Protein AF-A0A3A4R631-F1 (afdb_monomer_lite)

Foldseek 3Di:
DAQDPNFDFDDDDDPDDAAQDWDWDFGQDPVGDTWTWTFHWDDPDDDHDDDDQPDWTWGFTFTDPFNWGWGWTWTAHPVPRDTPDTDGTDTPWPWDWDWFQFPVRWTKIKTKGDGPALAEEEEAEAPQEALCGPPSLNVVLQVLCVVLPHIYIRIGQAQYDPIHHDADALVSLLRRVLRVVVVSVVVPRQAYEYEYAASRLLSCLSNDDPSHAEYEYQLYQLAAFDPCVCVVQDPPVQVVCCVVPQWDWAQGPYPDRTGIHGVNRNVCRRPGDSLVSQQPDDHAYEYEDECQAPGRHPVSLVVSCVSNDPRYDYDYDYPCYRVSPVCSVVSSVVVSVVVVVRD

Secondary structure (DSSP, 8-state):
-EEETTEEE-----TTPPTT--EEEEEE-TT--EEEEEE------S-SS---TTPPEEEEE---SSS-EEEEEEEE-TTT--EEEEEEEEEE-EEEEEEEE-TTS-EEEEEEEE-SSSEEEEEE--TT--TT-GGGHHHHHHHHHHHTT-EEEEEPPTTSTTSPP--B-HHHHHHHHHHHHHHHHHTT-SEEEEEEETHHHHHHHHT--TTEEEEEEES---SPPPTTHHHHHS-HHHHHHHHHHSEEEEE-SSSSSEEEEEHHHHHHHHS--HHHHHTT--S-EEEEEETT-SSS-HHHHHHHHHHHGGGEEEEEESS-TTT-TT-HHHHHHHHHHHHHHH-

Structure (mmCIF, N/CA/C/O backbone):
data_AF-A0A3A4R631-F1
#
_entry.id   AF-A0A3A4R631-F1
#
loop_
_atom_site.group_PDB
_atom_site.id
_atom_site.type_symbol
_atom_site.label_atom_id
_atom_site.label_alt_id
_atom_site.label_comp_id
_atom_site.label_asym_id
_atom_site.label_entity_id
_atom_site.label_seq_id
_atom_site.pdbx_PDB_ins_code
_atom_site.Cartn_x
_atom_site.Cartn_y
_atom_site.Cartn_z
_atom_site.occupancy
_atom_site.B_iso_or_equiv
_atom_site.auth_seq_id
_atom_site.auth_comp_id
_atom_site.auth_asym_id
_atom_site.auth_atom_id
_atom_site.pdbx_PDB_model_num
ATOM 1 N N . MET A 1 1 ? 25.016 12.689 -41.569 1.00 40.16 1 MET A N 1
ATOM 2 C CA . MET A 1 1 ? 25.286 11.476 -40.765 1.00 40.16 1 MET A CA 1
ATOM 3 C C . MET A 1 1 ? 25.486 11.882 -39.313 1.00 40.16 1 MET A C 1
ATOM 5 O O . MET A 1 1 ? 26.423 12.615 -39.038 1.00 40.16 1 MET A O 1
ATOM 9 N N . ILE A 1 2 ? 24.602 11.471 -38.403 1.00 40.53 2 ILE A N 1
ATOM 10 C CA . ILE A 1 2 ? 24.670 11.786 -36.967 1.00 40.53 2 ILE A CA 1
ATOM 11 C C . ILE A 1 2 ? 24.989 10.500 -36.204 1.00 40.53 2 ILE A C 1
ATOM 13 O O . ILE A 1 2 ? 24.411 9.454 -36.492 1.00 40.53 2 ILE A O 1
ATOM 17 N N . LYS A 1 3 ? 25.912 10.552 -35.239 1.00 34.00 3 LYS A N 1
ATOM 18 C CA . LYS A 1 3 ? 26.211 9.412 -34.360 1.00 34.00 3 LYS A CA 1
ATOM 19 C C . LYS A 1 3 ? 25.228 9.431 -33.185 1.00 34.00 3 LYS A C 1
ATOM 21 O O . LYS A 1 3 ? 25.206 10.397 -32.432 1.00 34.00 3 LYS A O 1
ATOM 26 N N . CYS A 1 4 ? 24.409 8.396 -33.028 1.00 36.34 4 CYS A N 1
ATOM 27 C CA . CYS A 1 4 ? 23.447 8.277 -31.929 1.00 36.34 4 CYS A CA 1
ATOM 28 C C . CYS A 1 4 ? 23.682 6.951 -31.201 1.00 36.34 4 CYS A C 1
ATOM 30 O O . CYS A 1 4 ? 23.584 5.897 -31.824 1.00 36.34 4 CYS A O 1
ATOM 32 N N . MET A 1 5 ? 24.029 7.008 -29.906 1.00 33.75 5 MET A N 1
ATOM 33 C CA . MET A 1 5 ? 24.334 5.830 -29.071 1.00 33.75 5 MET A CA 1
ATOM 34 C C . MET A 1 5 ? 25.266 4.815 -29.769 1.00 33.75 5 MET A C 1
ATOM 36 O O . MET A 1 5 ? 24.942 3.642 -29.917 1.00 33.75 5 MET A O 1
ATOM 40 N N . GLY A 1 6 ? 26.407 5.287 -30.281 1.00 34.31 6 GLY A N 1
ATOM 41 C CA . GLY A 1 6 ? 27.410 4.442 -30.944 1.00 34.31 6 GLY A CA 1
ATOM 42 C C . GLY A 1 6 ? 27.118 4.070 -32.405 1.00 34.31 6 GLY A C 1
ATOM 43 O O . GLY A 1 6 ? 28.038 3.647 -33.099 1.00 34.31 6 GLY A O 1
ATOM 44 N N . LYS A 1 7 ? 25.902 4.304 -32.918 1.00 36.03 7 LYS A N 1
ATOM 45 C CA . LYS A 1 7 ? 25.494 3.936 -34.287 1.00 36.03 7 LYS A CA 1
ATOM 46 C C . LYS A 1 7 ? 25.489 5.140 -35.238 1.00 36.03 7 LYS A C 1
ATOM 48 O O . LYS A 1 7 ? 25.182 6.261 -34.827 1.00 36.03 7 LYS A O 1
ATOM 53 N N . LYS A 1 8 ? 25.843 4.927 -36.513 1.00 37.12 8 LYS A N 1
ATOM 54 C CA . LYS A 1 8 ? 25.780 5.952 -37.575 1.00 37.12 8 LYS A CA 1
ATOM 55 C C . LYS A 1 8 ? 24.351 6.034 -38.123 1.00 37.12 8 LYS A C 1
ATOM 57 O O . LYS A 1 8 ? 23.832 5.043 -38.614 1.00 37.12 8 LYS A O 1
ATOM 62 N N . VAL A 1 9 ? 23.735 7.213 -38.057 1.00 39.12 9 VAL A N 1
ATOM 63 C CA . VAL A 1 9 ? 22.394 7.477 -38.594 1.00 39.12 9 VAL A CA 1
ATOM 64 C C . VAL A 1 9 ? 22.500 8.439 -39.771 1.00 39.12 9 VAL A C 1
ATOM 66 O O . VAL A 1 9 ? 23.002 9.559 -39.641 1.00 39.12 9 VAL A O 1
ATOM 69 N N . GLU A 1 10 ? 22.011 8.016 -40.930 1.00 37.28 10 GLU A N 1
ATOM 70 C CA . GLU A 1 10 ? 21.873 8.873 -42.102 1.00 37.28 10 GLU A CA 1
ATOM 71 C C . GLU A 1 10 ? 20.513 9.577 -42.061 1.00 37.28 10 GLU A C 1
ATOM 73 O O . GLU A 1 10 ? 19.471 8.937 -41.931 1.00 37.28 10 GLU A O 1
ATOM 78 N N . ILE A 1 11 ? 20.520 10.909 -42.125 1.00 42.34 11 ILE A N 1
ATOM 79 C CA . ILE A 1 11 ? 19.302 11.718 -42.194 1.00 42.34 11 ILE A CA 1
ATOM 80 C C . ILE A 1 11 ? 19.353 12.448 -43.528 1.00 42.34 11 ILE A C 1
ATOM 82 O O . ILE A 1 11 ? 20.152 13.369 -43.690 1.00 42.34 11 ILE A O 1
ATOM 86 N N . ASN A 1 12 ? 18.508 12.022 -44.463 1.00 36.78 12 ASN A N 1
ATOM 87 C CA . ASN A 1 12 ? 18.311 12.709 -45.733 1.00 36.78 12 ASN A CA 1
ATOM 88 C C . ASN A 1 12 ? 17.238 13.777 -45.534 1.00 36.78 12 ASN A C 1
ATOM 90 O O . ASN A 1 12 ? 16.053 13.466 -45.403 1.00 36.78 12 ASN A O 1
ATOM 94 N N . ILE A 1 13 ? 17.672 15.032 -45.448 1.00 40.38 13 ILE A N 1
ATOM 95 C CA . ILE A 1 13 ? 16.778 16.186 -45.454 1.00 40.38 13 ILE A CA 1
ATOM 96 C C . ILE A 1 13 ? 16.522 16.500 -46.925 1.00 40.38 13 ILE A C 1
ATOM 98 O O . ILE A 1 13 ? 17.438 16.898 -47.636 1.00 40.38 13 ILE A O 1
ATOM 102 N N . VAL A 1 14 ? 15.303 16.239 -47.390 1.00 34.41 14 VAL A N 1
ATOM 103 C CA . VAL A 1 14 ? 14.881 16.597 -48.748 1.00 34.41 14 VAL A CA 1
ATOM 104 C C . VAL A 1 14 ? 14.569 18.093 -48.748 1.00 34.41 14 VAL A C 1
ATOM 106 O O . VAL A 1 14 ? 13.861 18.563 -47.852 1.00 34.41 14 VAL A O 1
ATOM 109 N N . ASP A 1 15 ? 15.100 18.842 -49.712 1.00 32.53 15 ASP A N 1
ATOM 110 C CA . ASP A 1 15 ? 14.774 20.260 -49.867 1.00 32.53 15 ASP A CA 1
ATOM 111 C C . ASP A 1 15 ? 13.256 20.436 -50.055 1.00 32.53 15 ASP A C 1
ATOM 113 O O . ASP A 1 15 ? 12.633 19.733 -50.851 1.00 32.53 15 ASP A O 1
ATOM 117 N N . GLY A 1 16 ? 12.649 21.357 -49.293 1.00 37.03 16 GLY A N 1
ATOM 118 C CA . GLY A 1 16 ? 11.224 21.706 -49.414 1.00 37.03 16 GLY A CA 1
ATOM 119 C C . GLY A 1 16 ? 10.316 21.402 -48.213 1.00 37.03 16 GLY A C 1
ATOM 120 O O . GLY A 1 16 ? 9.106 21.587 -48.325 1.00 37.03 16 GLY A O 1
ATOM 121 N N . VAL A 1 17 ? 10.843 20.976 -47.060 1.00 37.69 17 VAL A N 1
ATOM 122 C CA . VAL A 1 17 ? 10.018 20.769 -45.849 1.00 37.69 17 VAL A CA 1
ATOM 123 C C . VAL A 1 17 ? 9.611 22.111 -45.224 1.00 37.69 17 VAL A C 1
ATOM 125 O O . VAL A 1 17 ? 10.469 22.949 -44.935 1.00 37.69 17 VAL A O 1
ATOM 128 N N . LYS A 1 18 ? 8.308 22.318 -44.980 1.00 35.69 18 LYS A N 1
ATOM 129 C CA . LYS A 1 18 ? 7.788 23.544 -44.352 1.00 35.69 18 LYS A CA 1
ATOM 130 C C . LYS A 1 18 ? 7.952 23.513 -42.827 1.00 35.69 18 LYS A C 1
ATOM 132 O O . LYS A 1 18 ? 7.895 22.466 -42.185 1.00 35.69 18 LYS A O 1
ATOM 137 N N . LEU A 1 19 ? 8.147 24.692 -42.231 1.00 37.28 19 LEU A N 1
ATOM 138 C CA . LEU A 1 19 ? 8.267 24.867 -40.779 1.00 37.28 19 LEU A CA 1
ATOM 139 C C . LEU A 1 19 ? 7.042 24.287 -40.042 1.00 37.28 19 LEU A C 1
ATOM 141 O O . LEU A 1 19 ? 5.908 24.554 -40.429 1.00 37.28 19 LEU A O 1
ATOM 145 N N . GLY A 1 20 ? 7.273 23.543 -38.955 1.00 34.81 20 GLY A N 1
ATOM 146 C CA . GLY A 1 20 ? 6.212 22.921 -38.148 1.00 34.81 20 GLY A CA 1
ATOM 147 C C . GLY A 1 20 ? 5.753 21.540 -38.632 1.00 34.81 20 GLY A C 1
ATOM 148 O O . GLY A 1 20 ? 5.000 20.868 -37.927 1.00 34.81 20 GLY A O 1
ATOM 149 N N . GLU A 1 21 ? 6.237 21.070 -39.783 1.00 37.12 21 GLU A N 1
ATOM 150 C CA . GLU A 1 21 ? 5.955 19.719 -40.261 1.00 37.12 21 GLU A CA 1
ATOM 151 C C . GLU A 1 21 ? 6.901 18.695 -39.622 1.00 37.12 21 GLU A C 1
ATOM 153 O O . GLU A 1 21 ? 8.117 18.880 -39.543 1.00 37.12 21 GLU A O 1
ATOM 158 N N . ALA A 1 22 ? 6.336 17.580 -39.156 1.00 39.31 22 ALA A N 1
ATOM 159 C CA . ALA A 1 22 ? 7.125 16.465 -38.658 1.00 39.31 22 ALA A CA 1
ATOM 160 C C . ALA A 1 22 ? 7.757 15.712 -39.836 1.00 39.31 22 ALA A C 1
ATOM 162 O O . ALA A 1 22 ? 7.041 15.052 -40.595 1.00 39.31 22 ALA A O 1
ATOM 163 N N . ILE A 1 23 ? 9.088 15.725 -39.955 1.00 43.97 23 ILE A N 1
ATOM 164 C CA . ILE A 1 23 ? 9.765 14.858 -40.928 1.00 43.97 23 ILE A CA 1
ATOM 165 C C . ILE A 1 23 ? 9.678 13.423 -40.414 1.00 43.97 23 ILE A C 1
ATOM 167 O O . ILE A 1 23 ? 10.212 13.095 -39.349 1.00 43.97 23 ILE A O 1
ATOM 171 N N . LYS A 1 24 ? 8.994 12.564 -41.174 1.00 40.84 24 LYS A N 1
ATOM 172 C CA . LYS A 1 24 ? 9.002 11.115 -40.964 1.00 40.84 24 LYS A CA 1
ATOM 173 C C . LYS A 1 24 ? 10.231 10.539 -41.656 1.00 40.84 24 LYS A C 1
ATOM 175 O O . LYS A 1 24 ? 10.318 10.589 -42.879 1.00 40.84 24 LYS A O 1
ATOM 180 N N . GLY A 1 25 ? 11.152 9.965 -40.893 1.00 43.25 25 GLY A N 1
ATOM 181 C CA . GLY A 1 25 ? 12.297 9.241 -41.443 1.00 43.25 25 GLY A CA 1
ATOM 182 C C . GLY A 1 25 ? 12.321 7.777 -41.013 1.00 43.25 25 GLY A C 1
ATOM 183 O O . GLY A 1 25 ? 11.548 7.350 -40.151 1.00 43.25 25 GLY A O 1
ATOM 184 N N . LYS A 1 26 ? 13.200 7.000 -41.653 1.00 38.56 26 LYS A N 1
ATOM 185 C CA . LYS A 1 26 ? 13.496 5.602 -41.312 1.00 38.56 26 LYS A CA 1
ATOM 186 C C . LYS A 1 26 ? 14.950 5.521 -40.861 1.00 38.56 26 LYS A C 1
ATOM 188 O O . LYS A 1 26 ? 15.822 5.941 -41.615 1.00 38.56 26 LYS A O 1
ATOM 193 N N . ILE A 1 27 ? 15.212 4.999 -39.666 1.00 40.31 27 ILE A N 1
ATOM 194 C CA . ILE A 1 27 ? 16.574 4.601 -39.275 1.00 40.31 27 ILE A CA 1
ATOM 195 C C . ILE A 1 27 ? 16.798 3.221 -39.884 1.00 40.31 27 ILE A C 1
ATOM 197 O O . ILE A 1 27 ? 15.904 2.385 -39.801 1.00 40.31 27 ILE A O 1
ATOM 201 N N . LYS A 1 28 ? 17.946 2.995 -40.522 1.00 36.28 28 LYS A N 1
ATOM 202 C CA . LYS A 1 28 ? 18.435 1.646 -40.818 1.00 36.28 28 LYS A CA 1
ATOM 203 C C . LYS A 1 28 ? 19.527 1.336 -39.806 1.00 36.28 28 LYS A C 1
ATOM 205 O O . LYS A 1 28 ? 20.453 2.132 -39.663 1.00 36.28 28 LYS A O 1
ATOM 210 N N . ASP A 1 29 ? 19.415 0.221 -39.101 1.00 37.88 29 ASP A N 1
ATOM 211 C CA . ASP A 1 29 ? 20.585 -0.391 -38.477 1.00 37.88 29 ASP A CA 1
ATOM 212 C C . ASP A 1 29 ? 21.335 -1.264 -39.504 1.00 37.88 29 ASP A C 1
ATOM 214 O O . ASP A 1 29 ? 20.878 -1.451 -40.635 1.00 37.88 29 ASP A O 1
ATOM 218 N N . GLU A 1 30 ? 22.498 -1.795 -39.116 1.00 32.97 30 GLU A N 1
ATOM 219 C CA . GLU A 1 30 ? 23.311 -2.713 -39.936 1.00 32.97 30 GLU A CA 1
ATOM 220 C C . GLU A 1 30 ? 22.582 -4.035 -40.268 1.00 32.97 30 GLU A C 1
ATOM 222 O O . GLU A 1 30 ? 23.064 -4.811 -41.087 1.00 32.97 30 GLU A O 1
ATOM 227 N N . GLN A 1 31 ? 21.404 -4.274 -39.677 1.00 35.91 31 GLN A N 1
ATOM 228 C CA . GLN A 1 31 ? 20.581 -5.480 -39.822 1.00 35.91 31 GLN A CA 1
ATOM 229 C C . GLN A 1 31 ? 19.271 -5.224 -40.605 1.00 35.91 31 GLN A C 1
ATOM 231 O O . GLN A 1 31 ? 18.519 -6.156 -40.875 1.00 35.91 31 GLN A O 1
ATOM 236 N N . GLY A 1 32 ? 19.003 -3.982 -41.036 1.00 36.66 32 GLY A N 1
ATOM 237 C CA . GLY A 1 32 ? 17.857 -3.614 -41.877 1.00 36.66 32 GLY A CA 1
ATOM 238 C C . GLY A 1 32 ? 16.555 -3.255 -41.142 1.00 36.66 32 GLY A C 1
ATOM 239 O O . GLY A 1 32 ? 15.540 -3.017 -41.810 1.00 36.66 32 GLY A O 1
ATOM 240 N N . THR A 1 33 ? 16.557 -3.155 -39.811 1.00 38.22 33 THR A N 1
ATOM 241 C CA . THR A 1 33 ? 15.374 -2.802 -39.005 1.00 38.22 33 THR A CA 1
ATOM 242 C C . THR A 1 33 ? 14.987 -1.335 -39.223 1.00 38.22 33 THR A C 1
ATOM 244 O O . THR A 1 33 ? 15.843 -0.452 -39.189 1.00 38.22 33 THR A O 1
ATOM 247 N N . LYS A 1 34 ? 13.696 -1.057 -39.472 1.00 38.97 34 LYS A N 1
ATOM 248 C CA . LYS A 1 34 ? 13.168 0.281 -39.813 1.00 38.97 34 LYS A CA 1
ATOM 249 C C . LYS A 1 34 ? 12.421 0.916 -38.633 1.00 38.97 34 LYS A C 1
ATOM 251 O O . LYS A 1 34 ? 11.202 0.780 -38.550 1.00 38.97 34 LYS A O 1
ATOM 256 N N . ASP A 1 35 ? 13.109 1.687 -37.794 1.00 40.91 35 ASP A N 1
ATOM 257 C CA . ASP A 1 35 ? 12.442 2.504 -36.763 1.00 40.91 35 ASP A CA 1
ATOM 258 C C . ASP A 1 35 ? 11.777 3.737 -37.407 1.00 40.91 35 ASP A C 1
ATOM 260 O O . ASP A 1 35 ? 12.400 4.448 -38.206 1.00 40.91 35 ASP A O 1
ATOM 264 N N . LYS A 1 36 ? 10.509 4.009 -37.056 1.00 39.19 36 LYS A N 1
ATOM 265 C CA . LYS A 1 36 ? 9.799 5.245 -37.436 1.00 39.19 36 LYS A CA 1
ATOM 266 C C . LYS A 1 36 ? 10.097 6.332 -36.406 1.00 39.19 36 LYS A C 1
ATOM 268 O O . LYS A 1 36 ? 9.783 6.158 -35.234 1.00 39.19 36 LYS A O 1
ATOM 273 N N . PHE A 1 37 ? 10.606 7.478 -36.848 1.00 42.25 37 PHE A N 1
ATOM 274 C CA . PHE A 1 37 ? 10.789 8.656 -35.994 1.00 42.25 37 PHE A CA 1
ATOM 275 C C . PHE A 1 37 ? 10.100 9.892 -36.585 1.00 42.25 37 PHE A C 1
ATOM 277 O O . PHE A 1 37 ? 9.839 9.956 -37.790 1.00 42.25 37 PHE A O 1
ATOM 284 N N . LYS A 1 38 ? 9.802 10.879 -35.730 1.00 39.66 38 LYS A N 1
ATOM 285 C CA . LYS A 1 38 ? 9.342 12.222 -36.118 1.00 39.66 38 LYS A CA 1
ATOM 286 C C . LYS A 1 38 ? 10.350 13.251 -35.627 1.00 39.66 38 LYS A C 1
ATOM 288 O O . LYS A 1 38 ? 10.571 13.303 -34.426 1.00 39.66 38 LYS A O 1
ATOM 293 N N . ILE A 1 39 ? 10.906 14.059 -36.528 1.00 44.19 39 ILE A N 1
ATOM 294 C CA . ILE A 1 39 ? 11.746 15.218 -36.185 1.00 44.19 39 ILE A CA 1
ATOM 295 C C . ILE A 1 39 ? 10.880 16.475 -36.192 1.00 44.19 39 ILE A C 1
ATOM 297 O O . ILE A 1 39 ? 10.162 16.707 -37.161 1.00 44.19 39 ILE A O 1
ATOM 301 N N . PHE A 1 40 ? 10.980 17.288 -35.141 1.00 38.75 40 PHE A N 1
ATOM 302 C CA . PHE A 1 40 ? 10.380 18.620 -35.072 1.00 38.75 40 PHE A CA 1
ATOM 303 C C . PHE A 1 40 ? 11.487 19.668 -35.049 1.00 38.75 40 PHE A C 1
ATOM 305 O O . PHE A 1 40 ? 12.374 19.579 -34.207 1.00 38.75 40 PHE A O 1
ATOM 312 N N . PHE A 1 41 ? 11.409 20.663 -35.928 1.00 43.94 41 PHE A N 1
ATOM 313 C CA . PHE A 1 41 ? 12.276 21.839 -35.888 1.00 43.94 41 PHE A CA 1
ATOM 314 C C . PHE A 1 41 ? 11.514 22.960 -35.180 1.00 43.94 41 PHE A C 1
ATOM 316 O O . PHE A 1 41 ? 10.466 23.374 -35.675 1.00 43.94 41 PHE A O 1
ATOM 323 N N . ASN A 1 42 ? 12.005 23.432 -34.031 1.00 35.62 42 ASN A N 1
ATOM 324 C CA . ASN A 1 42 ? 11.434 24.601 -33.356 1.00 35.62 42 ASN A CA 1
ATOM 325 C C . ASN A 1 42 ? 12.348 25.824 -33.514 1.00 35.62 42 ASN A C 1
ATOM 327 O O . ASN A 1 42 ? 13.562 25.669 -33.663 1.00 35.62 42 ASN A O 1
ATOM 331 N N . ARG A 1 43 ? 11.761 27.025 -33.519 1.00 43.62 43 ARG A N 1
ATOM 332 C CA . ARG A 1 43 ? 12.446 28.287 -33.826 1.00 43.62 43 ARG A CA 1
ATOM 333 C C . ARG A 1 43 ? 12.475 29.208 -32.609 1.00 43.62 43 ARG A C 1
ATOM 335 O O . ARG A 1 43 ? 11.462 29.324 -31.933 1.00 43.62 43 ARG A O 1
ATOM 342 N N . ASP A 1 44 ? 13.578 29.936 -32.436 1.00 33.94 44 ASP A N 1
ATOM 343 C CA . ASP A 1 44 ? 13.700 31.055 -31.485 1.00 33.94 44 ASP A CA 1
ATOM 344 C C . ASP A 1 44 ? 13.977 32.398 -32.207 1.00 33.94 44 ASP A C 1
ATOM 346 O O . ASP A 1 44 ? 14.866 33.169 -31.868 1.00 33.94 44 ASP A O 1
ATOM 350 N N . SER A 1 45 ? 13.285 32.665 -33.325 1.00 35.97 45 SER A N 1
ATOM 351 C CA . SER A 1 45 ? 13.559 33.829 -34.191 1.00 35.97 45 SER A CA 1
ATOM 352 C C . SER A 1 45 ? 12.305 34.281 -34.955 1.00 35.97 45 SER A C 1
ATOM 354 O O . SER A 1 45 ? 11.606 33.452 -35.533 1.00 35.97 45 SER A O 1
ATOM 356 N N . LYS A 1 46 ? 12.029 35.597 -34.965 1.00 34.72 46 LYS A N 1
ATOM 357 C CA . LYS A 1 46 ? 10.801 36.233 -35.501 1.00 34.72 46 LYS A CA 1
ATOM 358 C C . LYS A 1 46 ? 10.739 36.421 -37.024 1.00 34.72 46 LYS A C 1
ATOM 360 O O . LYS A 1 46 ? 9.707 36.859 -37.522 1.00 34.72 46 LYS A O 1
ATOM 365 N N . ASP A 1 47 ? 11.792 36.113 -37.770 1.00 36.34 47 ASP A N 1
ATOM 366 C CA . ASP A 1 47 ? 11.763 36.274 -39.232 1.00 36.34 47 ASP A CA 1
ATOM 367 C C . ASP A 1 47 ? 11.049 35.088 -39.912 1.00 36.34 47 ASP A C 1
ATOM 369 O O . ASP A 1 47 ? 10.786 34.119 -39.224 1.00 36.34 47 ASP A O 1
ATOM 373 N N . LYS A 1 48 ? 10.687 35.058 -41.202 1.00 39.34 48 LYS A N 1
ATOM 374 C CA . LYS A 1 48 ? 9.942 33.895 -41.787 1.00 39.34 48 LYS A CA 1
ATOM 375 C C . LYS A 1 48 ? 10.599 33.185 -42.974 1.00 39.34 48 LYS A C 1
ATOM 377 O O . LYS A 1 48 ? 10.211 32.054 -43.234 1.00 39.34 48 LYS A O 1
ATOM 382 N N . ASN A 1 49 ? 11.629 33.753 -43.610 1.00 34.91 49 ASN A N 1
ATOM 383 C CA . ASN A 1 49 ? 12.061 33.274 -44.938 1.00 34.91 49 ASN A CA 1
ATOM 384 C C . ASN A 1 49 ? 13.568 33.018 -45.152 1.00 34.91 49 ASN A C 1
ATOM 386 O O . ASN A 1 49 ? 13.997 32.909 -46.295 1.00 34.91 49 ASN A O 1
ATOM 390 N N . ILE A 1 50 ? 14.394 32.874 -44.109 1.00 37.75 50 ILE A N 1
ATOM 391 C CA . ILE A 1 50 ? 15.835 32.581 -44.271 1.00 37.75 50 ILE A CA 1
ATOM 392 C C . ILE A 1 50 ? 16.286 31.572 -43.205 1.00 37.75 50 ILE A C 1
ATOM 394 O O . ILE A 1 50 ? 15.998 31.772 -42.027 1.00 37.75 50 ILE A O 1
ATOM 398 N N . PHE A 1 51 ? 16.998 30.505 -43.601 1.00 38.97 51 PHE A N 1
ATOM 399 C CA . PHE A 1 51 ? 17.743 29.618 -42.692 1.00 38.97 51 PHE A CA 1
ATOM 400 C C . PHE A 1 51 ? 19.076 30.294 -42.323 1.00 38.97 51 PHE A C 1
ATOM 402 O O . PHE A 1 51 ? 19.989 30.289 -43.154 1.00 38.97 51 PHE A O 1
ATOM 409 N N . PRO A 1 52 ? 19.247 30.879 -41.123 1.00 35.66 52 PRO A N 1
ATOM 410 C CA . PRO A 1 52 ? 20.470 31.606 -40.806 1.00 35.66 52 PRO A CA 1
ATOM 411 C C . PRO A 1 52 ? 21.635 30.627 -40.580 1.00 35.66 52 PRO A C 1
ATOM 413 O O . PRO A 1 52 ? 21.469 29.552 -39.992 1.00 35.66 52 PRO A O 1
ATOM 416 N N . LYS A 1 53 ? 22.838 30.994 -41.039 1.00 34.34 53 LYS A N 1
ATOM 417 C CA . LYS A 1 53 ? 24.084 30.311 -40.648 1.00 34.34 53 LYS A CA 1
ATOM 418 C C . LYS A 1 53 ? 24.294 30.503 -39.136 1.00 34.34 53 LYS A C 1
ATOM 420 O O . LYS A 1 53 ? 24.069 31.596 -38.631 1.00 34.34 53 LYS A O 1
ATOM 425 N N . GLY A 1 54 ? 24.686 29.445 -38.421 1.00 33.81 54 GLY A N 1
ATOM 426 C CA . GLY A 1 54 ? 24.988 29.500 -36.979 1.00 33.81 54 GLY A CA 1
ATOM 427 C C . GLY A 1 54 ? 23.850 29.139 -36.009 1.00 33.81 54 GLY A C 1
ATOM 428 O O . GLY A 1 54 ? 24.060 29.181 -34.802 1.00 33.81 54 GLY A O 1
ATOM 429 N N . VAL A 1 55 ? 22.661 28.753 -36.487 1.00 37.09 55 VAL A N 1
ATOM 430 C CA . VAL A 1 55 ? 21.536 28.392 -35.599 1.00 37.09 55 VAL A CA 1
ATOM 431 C C . VAL A 1 55 ? 21.691 26.975 -35.035 1.00 37.09 55 VAL A C 1
ATOM 433 O O . VAL A 1 55 ? 21.958 26.027 -35.774 1.00 37.09 55 VAL A O 1
ATOM 436 N N . GLN A 1 56 ? 21.508 26.840 -33.720 1.00 37.88 56 GLN A N 1
ATOM 437 C CA . GLN A 1 56 ? 21.385 25.572 -33.000 1.00 37.88 56 GLN A CA 1
ATOM 438 C C . GLN A 1 56 ? 20.019 24.929 -33.294 1.00 37.88 56 GLN A C 1
ATOM 440 O O . GLN A 1 56 ? 18.984 25.577 -33.157 1.00 37.88 56 GLN A O 1
ATOM 445 N N . TYR A 1 57 ? 20.000 23.660 -33.713 1.00 42.66 57 TYR A N 1
ATOM 446 C CA . TYR A 1 57 ? 18.757 22.945 -34.036 1.00 42.66 57 TYR A CA 1
ATOM 447 C C . TYR A 1 57 ? 18.357 22.008 -32.902 1.00 42.66 57 TYR A C 1
ATOM 449 O O . TYR A 1 57 ? 19.197 21.253 -32.417 1.00 42.66 57 TYR A O 1
ATOM 457 N N . PHE A 1 58 ? 17.071 21.998 -32.552 1.00 38.81 58 PHE A N 1
ATOM 458 C CA . PHE A 1 58 ? 16.490 21.039 -31.615 1.00 38.81 58 PHE A CA 1
ATOM 459 C C . PHE A 1 58 ? 16.029 19.792 -32.367 1.00 38.81 58 PHE A C 1
ATOM 461 O O . PHE A 1 58 ? 15.181 19.872 -33.252 1.00 38.81 58 PHE A O 1
ATOM 468 N N . LEU A 1 59 ? 16.570 18.631 -32.010 1.00 43.16 59 LEU A N 1
ATOM 469 C CA . LEU A 1 59 ? 16.097 17.336 -32.485 1.00 43.16 59 LEU A CA 1
ATOM 470 C C . LEU A 1 59 ? 15.284 16.677 -31.373 1.00 43.16 59 LEU A C 1
ATOM 472 O O . LEU A 1 59 ? 15.843 16.364 -30.326 1.00 43.16 59 LEU A O 1
ATOM 476 N N . ARG A 1 60 ? 13.990 16.448 -31.619 1.00 42.00 60 ARG A N 1
ATOM 477 C CA . ARG A 1 60 ? 13.113 15.658 -30.744 1.00 42.00 60 ARG A CA 1
ATOM 478 C C . ARG A 1 60 ? 12.923 14.276 -31.358 1.00 42.00 60 ARG A C 1
ATOM 480 O O . ARG A 1 60 ? 12.340 14.194 -32.434 1.00 42.00 60 ARG A O 1
ATOM 487 N N . ILE A 1 61 ? 13.426 13.211 -30.730 1.00 45.59 61 ILE A N 1
ATOM 488 C CA . ILE A 1 61 ? 13.306 11.836 -31.253 1.00 45.59 61 ILE A CA 1
ATOM 489 C C . ILE A 1 61 ? 12.236 11.089 -30.463 1.00 45.59 61 ILE A C 1
ATOM 491 O O . ILE A 1 61 ? 12.371 10.918 -29.259 1.00 45.59 61 ILE A O 1
ATOM 495 N N . PHE A 1 62 ? 11.203 10.606 -31.155 1.00 42.78 62 PHE A N 1
ATOM 496 C CA . PHE A 1 62 ? 10.229 9.665 -30.603 1.00 42.78 62 PHE A CA 1
ATOM 497 C C . PHE A 1 62 ? 10.566 8.268 -31.115 1.00 42.78 62 PHE A C 1
ATOM 499 O O . PHE A 1 62 ? 10.492 8.029 -32.322 1.00 42.78 62 PHE A O 1
ATOM 506 N N . ARG A 1 63 ? 10.939 7.361 -30.212 1.00 44.44 63 ARG A N 1
ATOM 507 C CA . ARG A 1 63 ? 11.116 5.935 -30.512 1.00 44.44 63 ARG A CA 1
ATOM 508 C C . ARG A 1 63 ? 9.849 5.159 -30.145 1.00 44.44 63 ARG A C 1
ATOM 510 O O . ARG A 1 63 ? 9.070 5.640 -29.328 1.00 44.44 63 ARG A O 1
ATOM 517 N N . GLY A 1 64 ? 9.644 3.998 -30.762 1.00 39.31 64 GLY A N 1
ATOM 518 C CA . GLY A 1 64 ? 8.591 3.057 -30.386 1.00 39.31 64 GLY A CA 1
ATOM 519 C C . GLY A 1 64 ? 8.717 1.743 -31.152 1.00 39.31 64 GLY A C 1
ATOM 520 O O . GLY A 1 64 ? 8.209 1.657 -32.265 1.00 39.31 64 GLY A O 1
ATOM 521 N N . ASN A 1 65 ? 9.376 0.753 -30.539 1.00 35.75 65 ASN A N 1
ATOM 522 C CA . ASN A 1 65 ? 9.332 -0.666 -30.943 1.00 35.75 65 ASN A CA 1
ATOM 523 C C . ASN A 1 65 ? 8.892 -1.598 -29.793 1.00 35.75 65 ASN A C 1
ATOM 525 O O . ASN A 1 65 ? 8.724 -2.787 -30.014 1.00 35.75 65 ASN A O 1
ATOM 529 N N . ASP A 1 66 ? 8.684 -1.065 -28.588 1.00 40.47 66 ASP A N 1
ATOM 530 C CA . ASP A 1 66 ? 8.374 -1.783 -27.340 1.00 40.47 66 ASP A CA 1
ATOM 531 C C . ASP A 1 66 ? 7.223 -1.107 -26.560 1.00 40.47 66 ASP A C 1
ATOM 533 O O . ASP A 1 66 ? 7.119 -1.212 -25.341 1.00 40.47 66 ASP A O 1
ATOM 537 N N . GLY A 1 67 ? 6.407 -0.297 -27.246 1.00 36.41 67 GLY A N 1
ATOM 5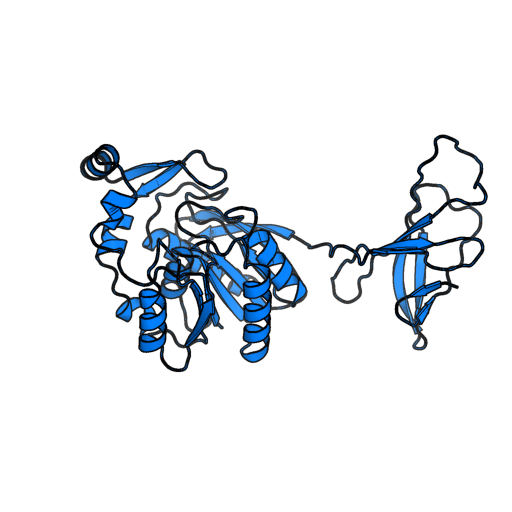38 C CA . GLY A 1 67 ? 5.358 0.515 -26.619 1.00 36.41 67 GLY A CA 1
ATOM 539 C C . GLY A 1 67 ? 5.857 1.749 -25.847 1.00 36.41 67 GLY A C 1
ATOM 540 O O . GLY A 1 67 ? 5.033 2.532 -25.371 1.00 36.41 67 GLY A O 1
ATOM 541 N N . ARG A 1 68 ? 7.176 1.988 -25.753 1.00 42.00 68 ARG A N 1
ATOM 542 C CA . ARG A 1 68 ? 7.761 3.104 -24.988 1.00 42.00 68 ARG A CA 1
ATOM 543 C C . ARG A 1 68 ? 8.002 4.319 -25.880 1.00 42.00 68 ARG A C 1
ATOM 545 O O . ARG A 1 68 ? 8.538 4.198 -26.975 1.00 42.00 68 ARG A O 1
ATOM 552 N N . LYS A 1 69 ? 7.632 5.509 -25.399 1.00 40.31 69 LYS A N 1
ATOM 553 C CA . LYS A 1 69 ? 7.898 6.800 -26.053 1.00 40.31 69 LYS A CA 1
ATOM 554 C C . LYS A 1 69 ? 8.979 7.548 -25.268 1.00 40.31 69 LYS A C 1
ATOM 556 O O . LYS A 1 69 ? 8.804 7.817 -24.085 1.00 40.31 69 LYS A O 1
ATOM 561 N N . TYR A 1 70 ? 10.063 7.923 -25.934 1.00 43.50 70 TYR A N 1
ATOM 562 C CA . TYR A 1 70 ? 11.132 8.759 -25.373 1.00 43.50 70 TYR A CA 1
ATOM 563 C C . TYR A 1 70 ? 11.074 10.161 -25.992 1.00 43.50 70 TYR A C 1
ATOM 565 O O . TYR A 1 70 ? 10.559 10.314 -27.103 1.00 43.50 70 TYR A O 1
ATOM 573 N N . LYS A 1 71 ? 11.557 11.178 -25.273 1.00 41.66 71 LYS A N 1
ATOM 574 C CA . LYS A 1 71 ? 11.600 12.577 -25.722 1.00 41.66 71 LYS A CA 1
ATOM 575 C C . LYS A 1 71 ? 13.030 13.121 -25.696 1.00 41.66 71 LYS A C 1
ATOM 577 O O . LYS A 1 71 ? 13.305 14.032 -24.931 1.00 41.66 71 LYS A O 1
ATOM 582 N N . ASP A 1 72 ? 13.953 12.565 -26.474 1.00 46.44 72 ASP A N 1
ATOM 583 C CA . ASP A 1 72 ? 15.344 13.054 -26.443 1.00 46.44 72 ASP A CA 1
ATOM 584 C C . ASP A 1 72 ? 15.433 14.474 -27.007 1.00 46.44 72 ASP A C 1
ATOM 586 O O . ASP A 1 72 ? 14.859 14.722 -28.071 1.00 46.44 72 ASP A O 1
ATOM 590 N N . HIS A 1 73 ? 16.166 15.375 -26.343 1.00 43.69 73 HIS A N 1
ATOM 591 C CA . HIS A 1 73 ? 16.565 16.658 -26.926 1.00 43.69 73 HIS A CA 1
ATOM 592 C C . HIS A 1 73 ? 18.037 16.592 -27.316 1.00 43.69 73 HIS A C 1
ATOM 594 O O . HIS A 1 73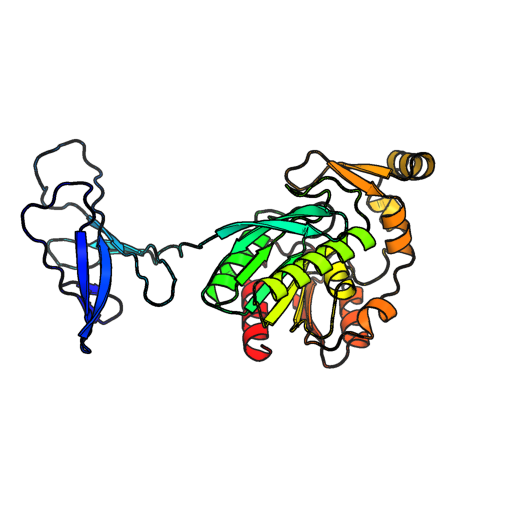 ? 18.911 16.352 -26.483 1.00 43.69 73 HIS A O 1
ATOM 600 N N . LYS A 1 74 ? 18.333 16.837 -28.594 1.00 51.88 74 LYS A N 1
ATOM 601 C CA . LYS A 1 74 ? 19.718 17.018 -29.047 1.00 51.88 74 LYS A CA 1
ATOM 602 C C . LYS A 1 74 ? 19.883 18.364 -29.716 1.00 51.88 74 LYS A C 1
ATOM 604 O O . LYS A 1 74 ? 19.080 18.712 -30.581 1.00 51.88 74 LYS A O 1
ATOM 609 N N . ILE A 1 75 ? 20.942 19.076 -29.342 1.00 43.25 75 ILE A N 1
ATOM 610 C CA . ILE A 1 75 ? 21.397 20.272 -30.046 1.00 43.25 75 ILE A CA 1
ATOM 611 C C . ILE A 1 75 ? 22.530 19.860 -30.978 1.00 43.25 75 ILE A C 1
ATOM 613 O O . ILE A 1 75 ? 23.517 19.270 -30.537 1.00 43.25 75 ILE A O 1
ATOM 617 N N . ILE A 1 76 ? 22.377 20.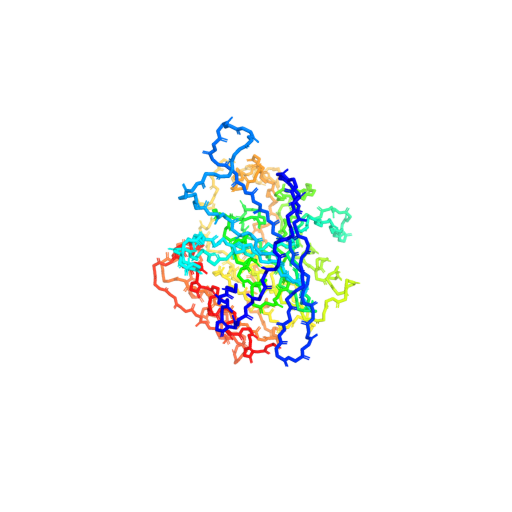134 -32.273 1.00 48.84 76 ILE A N 1
ATOM 618 C CA . ILE A 1 76 ? 23.364 19.769 -33.298 1.00 48.84 76 ILE A CA 1
ATOM 619 C C . ILE A 1 76 ? 23.970 21.036 -33.896 1.00 48.84 76 ILE A C 1
ATOM 621 O O . ILE A 1 76 ? 23.249 21.920 -34.366 1.00 48.84 76 ILE A O 1
ATOM 625 N N . ASN A 1 77 ? 25.303 21.093 -33.932 1.00 41.44 77 ASN A N 1
ATOM 626 C CA . ASN A 1 77 ? 26.044 22.112 -34.664 1.00 41.44 77 ASN A CA 1
ATOM 627 C C . ASN A 1 77 ? 26.120 21.730 -36.154 1.00 41.44 77 ASN A C 1
ATOM 629 O O . ASN A 1 77 ? 26.601 20.652 -36.510 1.00 41.44 77 ASN A O 1
ATOM 633 N N . ARG A 1 78 ? 25.648 22.622 -37.034 1.00 37.16 78 ARG A N 1
ATOM 634 C CA . ARG A 1 78 ? 25.524 22.356 -38.477 1.00 37.16 78 ARG A CA 1
ATOM 635 C C . ARG A 1 78 ? 26.859 22.317 -39.228 1.00 37.16 78 ARG A C 1
ATOM 637 O O . ARG A 1 78 ? 26.938 21.628 -40.236 1.00 37.16 78 ARG A O 1
ATOM 644 N N . GLU A 1 79 ? 27.888 23.017 -38.759 1.00 36.50 79 GLU A N 1
ATOM 645 C CA . GLU A 1 79 ? 29.189 23.079 -39.445 1.00 36.50 79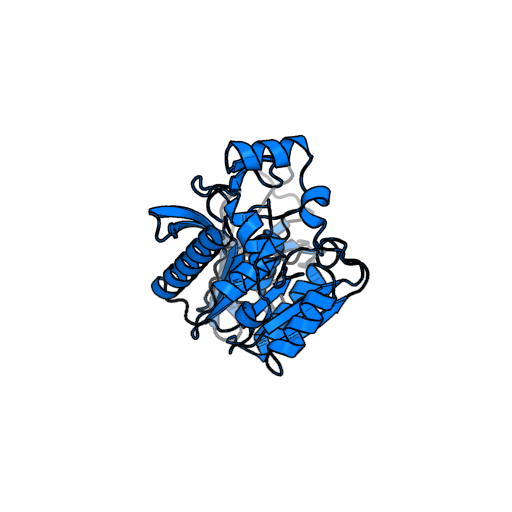 GLU A CA 1
ATOM 646 C C . GLU A 1 79 ? 30.029 21.828 -39.194 1.00 36.50 79 GLU A C 1
ATOM 648 O O . GLU A 1 79 ? 30.754 21.368 -40.069 1.00 36.50 79 GLU A O 1
ATOM 653 N N . THR A 1 80 ? 29.899 21.244 -38.003 1.00 42.06 80 THR A N 1
ATOM 654 C CA . THR A 1 80 ? 30.723 20.101 -37.581 1.00 42.06 80 THR A CA 1
ATOM 655 C C . THR A 1 80 ? 29.959 18.779 -37.537 1.00 42.06 80 THR A C 1
ATOM 657 O O . THR A 1 80 ? 30.571 17.721 -37.401 1.00 42.06 80 THR A O 1
ATOM 660 N N . GLY A 1 81 ? 28.622 18.815 -37.591 1.00 41.91 81 GLY A N 1
ATOM 661 C CA . GLY A 1 81 ? 27.760 17.646 -37.391 1.00 41.91 81 GLY A CA 1
ATOM 662 C C . GLY A 1 81 ? 27.810 17.071 -35.969 1.00 41.91 81 GLY A C 1
ATOM 663 O O . GLY A 1 81 ? 27.265 15.992 -35.725 1.00 41.91 81 GLY A O 1
ATOM 664 N N . LYS A 1 82 ? 28.470 17.760 -35.027 1.00 41.75 82 LYS A N 1
ATOM 665 C CA . LYS A 1 82 ? 28.622 17.314 -33.640 1.00 41.75 82 LYS A CA 1
ATOM 666 C C . LYS A 1 82 ? 27.383 17.662 -32.819 1.00 41.75 82 LYS A C 1
ATOM 668 O O . LYS A 1 82 ? 26.820 18.750 -32.941 1.00 41.75 82 LYS A O 1
ATOM 673 N N . ILE A 1 83 ? 26.987 16.727 -31.959 1.00 48.44 83 ILE A N 1
ATOM 674 C CA . ILE A 1 83 ? 26.002 16.963 -30.903 1.00 48.44 83 ILE A CA 1
ATOM 675 C C . ILE A 1 83 ? 26.698 17.814 -29.838 1.00 48.44 83 ILE A C 1
ATOM 677 O O . ILE A 1 83 ? 27.718 17.396 -29.297 1.00 48.44 83 ILE A O 1
ATOM 681 N N . THR A 1 84 ? 26.188 19.014 -29.582 1.00 41.22 84 THR A N 1
ATOM 682 C CA . THR A 1 84 ? 26.748 19.949 -28.590 1.00 41.22 84 THR A CA 1
ATOM 683 C C . THR A 1 84 ? 26.029 19.875 -27.250 1.00 41.22 84 THR A C 1
ATOM 685 O O . THR A 1 84 ? 26.551 20.356 -26.251 1.00 41.22 84 THR A O 1
ATOM 688 N N . HIS A 1 85 ? 24.842 19.270 -27.223 1.00 38.41 85 HIS A N 1
ATOM 689 C CA . HIS A 1 85 ? 24.071 19.010 -26.016 1.00 38.41 85 HIS A CA 1
ATOM 690 C C . HIS A 1 85 ? 23.177 17.787 -26.246 1.00 38.41 85 HIS A C 1
ATOM 692 O O . HIS A 1 85 ? 22.520 17.695 -27.287 1.00 38.41 85 HIS A O 1
ATOM 698 N N . GLU A 1 86 ? 23.170 16.851 -25.302 1.00 42.59 86 GLU A N 1
ATOM 699 C CA . GLU A 1 86 ? 22.292 15.680 -25.285 1.00 42.59 86 GLU A CA 1
ATOM 700 C C . GLU A 1 86 ? 21.570 15.664 -23.941 1.00 42.59 86 GLU A C 1
ATOM 702 O O . GLU A 1 86 ? 22.164 15.356 -22.910 1.00 42.59 86 GLU A O 1
ATOM 707 N N . GLU A 1 87 ? 20.289 16.006 -23.961 1.00 38.59 87 GLU A N 1
ATOM 708 C CA . GLU A 1 87 ? 19.401 15.795 -22.830 1.00 38.59 87 GLU A CA 1
ATOM 709 C C . GLU A 1 87 ? 18.713 14.447 -23.066 1.00 38.59 87 GLU A C 1
ATOM 711 O O . GLU A 1 87 ? 17.971 14.275 -24.045 1.00 38.59 87 GLU A O 1
ATOM 716 N N . LYS A 1 88 ? 19.014 13.458 -22.214 1.00 43.44 88 LYS A N 1
ATOM 717 C CA . LYS A 1 88 ? 18.310 12.171 -22.242 1.00 43.44 88 LYS A CA 1
ATOM 718 C C . LYS A 1 88 ? 16.836 12.453 -22.011 1.00 43.44 88 LYS A C 1
ATOM 720 O O . LYS A 1 88 ? 16.467 13.088 -21.028 1.00 43.44 88 LYS A O 1
ATOM 725 N N . GLY A 1 89 ? 16.012 12.015 -22.946 1.00 41.84 89 GLY A N 1
ATOM 726 C CA . GLY A 1 89 ? 14.631 12.418 -22.989 1.00 41.84 89 GLY A CA 1
ATOM 727 C C . GLY A 1 89 ? 13.814 11.965 -21.803 1.00 41.84 89 GLY A C 1
ATOM 728 O O . GLY A 1 89 ? 13.926 10.821 -21.367 1.00 41.84 89 GLY A O 1
ATOM 729 N N . GLU A 1 90 ? 12.905 12.830 -21.360 1.00 39.69 90 GLU A N 1
ATOM 730 C CA . GLU A 1 90 ? 11.821 12.427 -20.472 1.00 39.69 90 GLU A CA 1
ATOM 731 C C . GLU A 1 90 ? 11.049 11.269 -21.116 1.00 39.69 90 GLU A C 1
ATOM 733 O O . GLU A 1 90 ? 10.594 11.347 -22.267 1.00 39.69 90 GLU A O 1
ATOM 738 N N . ARG A 1 91 ? 10.904 10.171 -20.374 1.00 48.75 91 ARG A N 1
ATOM 739 C CA . ARG A 1 91 ? 10.032 9.063 -20.759 1.00 48.75 91 ARG A CA 1
ATOM 740 C C . ARG A 1 91 ? 8.601 9.598 -20.801 1.00 48.75 91 ARG A C 1
ATOM 742 O O . ARG A 1 91 ? 8.111 10.179 -19.836 1.00 48.75 91 ARG A O 1
ATOM 749 N N . ILE A 1 92 ? 7.916 9.428 -21.928 1.00 49.66 92 ILE A N 1
ATOM 750 C CA . ILE A 1 92 ? 6.498 9.772 -22.028 1.00 49.66 92 ILE A CA 1
ATOM 751 C C . ILE A 1 92 ? 5.730 8.593 -21.445 1.00 49.66 92 ILE A C 1
ATOM 753 O O . ILE A 1 92 ? 5.523 7.576 -22.108 1.00 49.66 92 ILE A O 1
ATOM 757 N N . PHE A 1 93 ? 5.335 8.735 -20.187 1.00 58.62 93 PHE A N 1
ATOM 758 C CA . PHE A 1 93 ? 4.478 7.779 -19.506 1.00 58.62 93 PHE A CA 1
ATOM 759 C C . PHE A 1 93 ? 3.065 7.859 -20.086 1.00 58.62 93 PHE A C 1
ATOM 761 O O . PHE A 1 93 ? 2.458 8.930 -20.125 1.00 58.62 93 PHE A O 1
ATOM 768 N N . ASN A 1 94 ? 2.524 6.725 -20.532 1.00 70.56 94 ASN A N 1
ATOM 769 C CA . ASN A 1 94 ? 1.102 6.615 -20.836 1.00 70.56 94 ASN A CA 1
ATOM 770 C C . ASN A 1 94 ? 0.359 6.405 -19.510 1.00 70.56 94 ASN A C 1
ATOM 772 O O . ASN A 1 94 ? 0.065 5.270 -19.132 1.00 70.56 94 ASN A O 1
ATOM 776 N N . MET A 1 95 ? 0.107 7.503 -18.799 1.00 87.25 95 MET A N 1
ATOM 777 C CA . MET A 1 95 ? -0.805 7.520 -17.660 1.00 87.25 95 MET A CA 1
ATOM 778 C C . MET A 1 95 ? -2.240 7.684 -18.172 1.00 87.25 95 MET A C 1
ATOM 780 O O . MET A 1 95 ? -2.502 8.507 -19.056 1.00 87.25 95 MET A O 1
ATOM 784 N N . LYS A 1 96 ? -3.163 6.876 -17.650 1.00 93.00 96 LYS A N 1
ATOM 785 C CA . LYS A 1 96 ? -4.599 6.985 -17.915 1.00 93.00 96 LYS A CA 1
ATOM 786 C C . LYS A 1 96 ? -5.364 6.929 -16.604 1.00 93.00 96 LYS A C 1
ATOM 788 O O . LYS A 1 96 ? -5.171 5.995 -15.833 1.00 93.00 96 LYS A O 1
ATOM 793 N N . LYS A 1 97 ? -6.297 7.856 -16.408 1.00 96.31 97 LYS A N 1
ATOM 794 C CA . LYS A 1 97 ? -7.257 7.764 -15.309 1.00 96.31 97 LYS A CA 1
ATOM 795 C C . LYS A 1 97 ? -8.192 6.572 -15.540 1.00 96.31 97 LYS A C 1
ATOM 797 O O . LYS A 1 97 ? -8.692 6.382 -16.653 1.00 96.31 97 LYS A O 1
ATOM 802 N N . VAL A 1 98 ? -8.420 5.772 -14.508 1.00 97.62 98 VAL A N 1
ATOM 803 C CA . VAL A 1 98 ? -9.341 4.632 -14.505 1.00 97.62 98 VAL A CA 1
ATOM 804 C C . VAL A 1 98 ? -10.362 4.791 -13.387 1.00 97.62 98 VAL A C 1
ATOM 806 O O . VAL A 1 98 ? -10.061 5.356 -12.341 1.00 97.62 98 VAL A O 1
ATOM 809 N N . ASN A 1 99 ? -11.567 4.276 -13.627 1.00 98.19 99 ASN A N 1
ATOM 810 C CA . ASN A 1 99 ? -12.625 4.170 -12.629 1.00 98.19 99 ASN A CA 1
ATOM 811 C C . ASN A 1 99 ? -12.893 2.690 -12.366 1.00 98.19 99 ASN A C 1
ATOM 813 O O . ASN A 1 99 ? -13.085 1.916 -13.311 1.00 98.19 99 ASN A O 1
ATOM 817 N N . ILE A 1 100 ? -12.895 2.304 -11.096 1.00 98.75 100 ILE A N 1
ATOM 818 C CA . ILE A 1 100 ? -13.066 0.924 -10.641 1.00 98.75 100 ILE A CA 1
ATOM 819 C C . ILE A 1 100 ? -14.246 0.892 -9.678 1.00 98.75 100 ILE A C 1
ATOM 821 O O . ILE A 1 100 ? -14.299 1.687 -8.752 1.00 98.75 100 ILE A O 1
ATOM 825 N N . LYS A 1 101 ? -15.204 -0.014 -9.879 1.00 98.50 101 LYS A N 1
ATOM 826 C CA . LYS A 1 101 ? -16.310 -0.187 -8.932 1.00 98.50 101 LYS A CA 1
ATOM 827 C C . LYS A 1 101 ? -15.882 -1.087 -7.775 1.00 98.50 101 LYS A C 1
ATOM 829 O O . LYS A 1 101 ? -15.383 -2.184 -8.030 1.00 98.50 101 LYS A O 1
ATOM 834 N N . ASN A 1 102 ? -16.091 -0.642 -6.535 1.00 98.56 102 ASN A N 1
ATOM 835 C CA . ASN A 1 102 ? -15.973 -1.517 -5.367 1.00 98.56 102 ASN A CA 1
ATOM 836 C C . ASN A 1 102 ? -17.226 -2.394 -5.179 1.00 98.56 102 ASN A C 1
ATOM 838 O O . ASN A 1 102 ? -18.211 -2.244 -5.910 1.00 98.56 102 ASN A O 1
ATOM 842 N N . SER A 1 103 ? -17.212 -3.308 -4.202 1.00 98.25 103 SER A N 1
ATOM 843 C CA . SER A 1 103 ? -18.356 -4.200 -3.943 1.00 98.25 103 SER A CA 1
ATOM 844 C C . SER A 1 103 ? -19.616 -3.452 -3.484 1.00 98.25 103 SER A C 1
ATOM 846 O O . SER A 1 103 ? -20.730 -3.934 -3.682 1.00 98.25 103 SER A O 1
ATOM 848 N N . ARG A 1 104 ? -19.441 -2.240 -2.941 1.00 98.12 104 ARG A N 1
ATOM 849 C CA . ARG A 1 104 ? -20.504 -1.319 -2.511 1.00 98.12 104 ARG A CA 1
ATOM 850 C C . ARG A 1 104 ? -21.044 -0.441 -3.651 1.00 98.12 104 ARG A C 1
ATOM 852 O O . ARG A 1 104 ? -21.928 0.377 -3.423 1.00 98.12 104 ARG A O 1
ATOM 859 N N . GLY A 1 105 ? -20.533 -0.591 -4.878 1.00 98.25 105 GLY A N 1
ATOM 860 C CA . GLY A 1 105 ? -20.970 0.161 -6.060 1.00 98.25 105 GLY A CA 1
ATOM 861 C C . GLY A 1 105 ? -20.378 1.571 -6.196 1.00 98.25 105 GLY A C 1
ATOM 862 O O . GLY A 1 105 ? -20.758 2.297 -7.120 1.00 98.25 105 GLY A O 1
ATOM 863 N N . LEU A 1 106 ? -19.430 1.949 -5.340 1.00 98.69 106 LEU A N 1
ATOM 864 C CA . LEU A 1 106 ? -18.727 3.232 -5.379 1.00 98.69 106 LEU A CA 1
ATOM 865 C C . LEU A 1 106 ? -17.617 3.220 -6.434 1.00 98.69 106 LEU A C 1
ATOM 867 O O . LEU A 1 106 ? -16.990 2.187 -6.679 1.00 98.69 106 LEU A O 1
ATOM 871 N N . ASN A 1 107 ? -17.381 4.362 -7.075 1.00 98.75 107 ASN A N 1
ATOM 872 C CA . ASN A 1 107 ? -16.250 4.575 -7.970 1.00 98.75 107 ASN A CA 1
ATOM 873 C C . ASN A 1 107 ? -14.974 4.844 -7.170 1.00 98.75 107 ASN A C 1
ATOM 875 O O . ASN A 1 107 ? -14.925 5.754 -6.348 1.00 98.75 107 ASN A O 1
ATOM 879 N N . LEU A 1 108 ? -13.931 4.084 -7.484 1.00 98.88 108 LEU A N 1
ATOM 880 C CA . LEU A 1 108 ? -12.560 4.307 -7.059 1.00 98.88 108 LEU A CA 1
ATOM 881 C C . LEU A 1 108 ? -11.758 4.851 -8.242 1.00 98.88 108 LEU A C 1
ATOM 883 O O . LEU A 1 108 ? -11.730 4.223 -9.309 1.00 98.88 108 LEU A O 1
ATOM 887 N N . VAL A 1 109 ? -11.115 6.002 -8.067 1.00 98.75 109 VAL A N 1
ATOM 888 C CA . VAL A 1 109 ? -10.320 6.657 -9.112 1.00 98.75 109 VAL A CA 1
ATOM 889 C C . VAL A 1 109 ? -8.853 6.281 -8.965 1.00 98.75 109 VAL A C 1
ATOM 891 O O . VAL A 1 109 ? -8.281 6.380 -7.885 1.00 98.75 109 VAL A O 1
ATOM 894 N N . GLY A 1 110 ? -8.213 5.877 -10.061 1.00 98.50 110 GLY A N 1
ATOM 895 C CA . GLY A 1 110 ? -6.776 5.607 -10.079 1.00 98.50 110 GLY A CA 1
ATOM 896 C C . GLY A 1 110 ? -6.080 6.144 -11.316 1.00 98.50 110 GLY A C 1
ATOM 897 O O . GLY A 1 110 ? -6.695 6.293 -12.371 1.00 98.50 110 GLY A O 1
ATOM 898 N N . ASP A 1 111 ? -4.780 6.394 -11.196 1.00 97.94 111 ASP A N 1
ATOM 899 C CA . ASP A 1 111 ? -3.929 6.788 -12.316 1.00 97.94 111 ASP A CA 1
ATOM 900 C C . ASP A 1 111 ? -3.100 5.585 -12.758 1.00 97.94 111 ASP A C 1
ATOM 902 O O . ASP A 1 111 ? -2.115 5.216 -12.127 1.00 97.94 111 ASP A O 1
ATOM 906 N N . LEU A 1 112 ? -3.507 4.948 -13.854 1.00 97.88 112 LEU A N 1
ATOM 907 C CA . LEU A 1 112 ? -2.843 3.766 -14.384 1.00 97.88 112 LEU A CA 1
ATOM 908 C C . LEU A 1 112 ? -1.666 4.168 -15.273 1.00 97.88 112 LEU A C 1
ATOM 910 O O . LEU A 1 112 ? -1.851 4.631 -16.402 1.00 97.88 112 LEU A O 1
ATOM 914 N N . TYR A 1 113 ? -0.455 3.929 -14.788 1.00 95.75 113 TYR A N 1
ATOM 915 C CA . TYR A 1 113 ? 0.776 4.034 -15.557 1.00 95.75 113 TYR A CA 1
ATOM 916 C C . TYR A 1 113 ? 1.010 2.715 -16.292 1.00 95.75 113 TYR A C 1
ATOM 918 O O . TYR A 1 113 ? 1.161 1.662 -15.669 1.00 95.75 113 TYR A O 1
ATOM 926 N N . THR A 1 114 ? 0.997 2.774 -17.626 1.00 90.81 114 THR A N 1
ATOM 927 C CA . THR A 1 114 ? 1.008 1.573 -18.473 1.00 90.81 114 THR A CA 1
ATOM 928 C C . THR A 1 114 ? 2.344 1.320 -19.154 1.00 90.81 114 THR A C 1
ATOM 930 O O . THR A 1 114 ? 2.964 2.232 -19.712 1.00 90.81 114 THR A O 1
ATOM 933 N N . VAL A 1 115 ? 2.730 0.046 -19.169 1.00 91.25 115 VAL A N 1
ATOM 934 C CA . VAL A 1 115 ? 3.842 -0.518 -19.942 1.00 91.25 115 VAL A CA 1
ATOM 935 C C . VAL A 1 115 ? 3.424 -1.871 -20.521 1.00 91.25 115 VAL A C 1
ATOM 937 O O . VAL A 1 115 ? 2.442 -2.460 -20.076 1.00 91.25 115 VAL A O 1
ATOM 940 N N . ASP A 1 116 ? 4.144 -2.358 -21.530 1.00 89.25 116 ASP A N 1
ATOM 941 C CA . ASP A 1 116 ? 3.885 -3.673 -22.130 1.00 89.25 116 ASP A CA 1
ATOM 942 C C . ASP A 1 116 ? 4.391 -4.795 -21.203 1.00 89.25 116 ASP A C 1
ATOM 944 O O . ASP A 1 116 ? 5.535 -5.237 -21.298 1.00 89.25 116 ASP A O 1
ATOM 948 N N . SER A 1 117 ? 3.572 -5.140 -20.207 1.00 91.31 117 SER A N 1
ATOM 949 C CA . SER A 1 117 ? 3.852 -6.104 -19.136 1.00 91.31 117 SER A CA 1
ATOM 950 C C . SER A 1 117 ? 2.539 -6.575 -18.507 1.00 91.31 117 SER A C 1
ATOM 952 O O . SER A 1 117 ? 1.574 -5.809 -18.444 1.00 91.31 117 SER A O 1
ATOM 954 N N . ASP A 1 118 ? 2.501 -7.808 -18.001 1.00 94.62 118 ASP A N 1
ATOM 955 C CA . ASP A 1 118 ? 1.385 -8.356 -17.219 1.00 94.62 118 ASP A CA 1
ATOM 956 C C . ASP A 1 118 ? 1.581 -8.223 -15.696 1.00 94.62 118 ASP A C 1
ATOM 958 O O . ASP A 1 118 ? 0.709 -8.647 -14.929 1.00 94.62 118 ASP A O 1
ATOM 962 N N . LYS A 1 119 ? 2.675 -7.576 -15.263 1.00 97.75 119 LYS A N 1
ATOM 963 C CA . LYS A 1 119 ? 2.956 -7.218 -13.865 1.00 97.75 119 LYS A CA 1
ATOM 964 C C . LYS A 1 119 ? 2.317 -5.869 -13.517 1.00 97.75 119 LYS A C 1
ATOM 966 O O . LYS A 1 119 ? 2.515 -4.887 -14.244 1.00 97.75 119 LYS A O 1
ATOM 971 N N . LEU A 1 120 ? 1.581 -5.801 -12.406 1.00 98.69 120 LEU A N 1
ATOM 972 C CA . LEU A 1 120 ? 0.949 -4.578 -11.893 1.00 98.69 120 LEU A CA 1
ATOM 973 C C . LEU A 1 120 ? 1.240 -4.389 -10.405 1.00 98.69 120 LEU A C 1
ATOM 975 O O . LEU A 1 120 ? 0.940 -5.263 -9.596 1.00 98.69 120 LEU A O 1
ATOM 979 N N . VAL A 1 121 ? 1.718 -3.200 -10.046 1.00 98.88 121 VAL A N 1
ATOM 980 C CA . VAL A 1 121 ? 1.802 -2.737 -8.660 1.00 98.88 121 VAL A CA 1
ATOM 981 C C . VAL A 1 121 ? 0.592 -1.858 -8.344 1.00 98.88 121 VAL A C 1
ATOM 983 O O . VAL A 1 121 ? 0.444 -0.771 -8.902 1.00 98.88 121 VAL A O 1
ATOM 986 N N . VAL A 1 122 ? -0.277 -2.317 -7.445 1.00 98.88 122 VAL A N 1
ATOM 987 C CA . VAL A 1 122 ? -1.402 -1.534 -6.911 1.00 98.88 122 VAL A CA 1
ATOM 988 C C . VAL A 1 122 ? -0.919 -0.778 -5.677 1.00 98.88 122 VAL A C 1
ATOM 990 O O . VAL A 1 122 ? -0.412 -1.396 -4.744 1.00 98.88 122 VAL A O 1
ATOM 993 N N . MET A 1 123 ? -1.053 0.549 -5.673 1.00 98.88 123 MET A N 1
ATOM 994 C CA . MET A 1 123 ? -0.461 1.417 -4.653 1.00 98.88 123 MET A CA 1
ATOM 995 C C . MET A 1 123 ? -1.540 2.059 -3.772 1.00 98.88 123 MET A C 1
ATOM 997 O O . MET A 1 123 ? -2.365 2.830 -4.257 1.00 98.88 123 MET A O 1
ATOM 1001 N N . SER A 1 124 ? -1.501 1.751 -2.476 1.00 98.69 124 SER A N 1
ATOM 1002 C CA . SER A 1 124 ? -2.473 2.175 -1.461 1.00 98.69 124 SER A CA 1
ATOM 1003 C C . SER A 1 124 ? -1.903 3.291 -0.583 1.00 98.69 124 SER A C 1
ATOM 1005 O O . SER A 1 124 ? -0.873 3.100 0.075 1.00 98.69 124 SER A O 1
ATOM 1007 N N . HIS A 1 125 ? -2.562 4.452 -0.567 1.00 98.31 125 HIS A N 1
ATOM 1008 C CA . HIS A 1 125 ? -2.101 5.624 0.182 1.00 98.31 125 HIS A CA 1
ATOM 1009 C C . HIS A 1 125 ? -2.311 5.485 1.698 1.00 98.31 125 HIS A C 1
ATOM 1011 O O . HIS A 1 125 ? -3.085 4.654 2.180 1.00 98.31 125 HIS A O 1
ATOM 1017 N N . GLY A 1 126 ? -1.599 6.315 2.461 1.00 96.38 126 GLY A N 1
ATOM 1018 C CA . GLY A 1 126 ? -1.719 6.382 3.916 1.00 96.38 126 GLY A CA 1
ATOM 1019 C C . GLY A 1 126 ? -2.995 7.071 4.408 1.00 96.38 126 GLY A C 1
ATOM 1020 O O . GLY A 1 126 ? -3.816 7.571 3.634 1.00 96.38 126 GLY A O 1
ATOM 1021 N N . PHE A 1 127 ? -3.137 7.119 5.735 1.00 94.50 127 PHE A N 1
ATOM 1022 C CA . PHE A 1 127 ? -4.231 7.816 6.407 1.00 94.50 127 PHE A CA 1
ATOM 1023 C C . PHE A 1 127 ? -4.293 9.286 5.973 1.00 94.50 127 PHE A C 1
ATOM 1025 O O . PHE A 1 127 ? -3.286 9.998 6.020 1.00 94.50 127 PHE A O 1
ATOM 1032 N N . ASN A 1 128 ? -5.496 9.732 5.610 1.00 90.62 128 ASN A N 1
ATOM 1033 C CA . ASN A 1 128 ? -5.804 11.126 5.301 1.00 90.62 128 ASN A CA 1
ATOM 1034 C C . ASN A 1 128 ? -5.056 11.731 4.094 1.00 90.62 128 ASN A C 1
ATOM 1036 O O . ASN A 1 128 ? -4.874 12.945 4.022 1.00 90.62 128 ASN A O 1
ATOM 1040 N N . TYR A 1 129 ? -4.618 10.894 3.156 1.00 94.25 129 TYR A N 1
ATOM 1041 C CA . TYR A 1 129 ? -4.055 11.314 1.872 1.00 94.25 129 TYR A CA 1
ATOM 1042 C C . TYR A 1 129 ? -4.923 10.837 0.700 1.00 94.25 129 TYR A C 1
ATOM 1044 O O . TYR A 1 129 ? -6.009 10.305 0.905 1.00 94.25 129 TYR A O 1
ATOM 1052 N N . ASP A 1 130 ? -4.428 11.046 -0.516 1.00 95.69 130 ASP A N 1
ATOM 1053 C CA . ASP A 1 130 ? -4.969 10.546 -1.774 1.00 95.69 130 ASP A CA 1
ATOM 1054 C C . ASP A 1 130 ? -3.864 9.828 -2.579 1.00 95.69 130 ASP A C 1
ATOM 1056 O O . ASP A 1 130 ? -2.727 9.667 -2.117 1.00 95.69 130 ASP A O 1
ATOM 1060 N N . ARG A 1 131 ? -4.193 9.388 -3.792 1.00 95.94 131 ARG A N 1
ATOM 1061 C CA . ARG A 1 131 ? -3.342 8.603 -4.694 1.00 95.94 131 ARG A CA 1
ATOM 1062 C C . ARG A 1 131 ? -2.080 9.313 -5.177 1.00 95.94 131 ARG A C 1
ATOM 1064 O O . ARG A 1 131 ? -1.172 8.648 -5.671 1.00 95.94 131 ARG A O 1
ATOM 1071 N N . HIS A 1 132 ? -1.995 10.635 -5.067 1.00 91.00 132 HIS A N 1
ATOM 1072 C CA . HIS A 1 132 ? -0.767 11.368 -5.382 1.00 91.00 132 HIS A CA 1
ATOM 1073 C C . HIS A 1 132 ? 0.217 11.312 -4.197 1.00 91.00 132 HIS A C 1
ATOM 1075 O O . HIS A 1 132 ? 1.443 11.268 -4.385 1.00 91.00 132 HIS A O 1
ATOM 1081 N N . GLU A 1 133 ? -0.355 11.230 -2.988 1.00 79.38 133 GLU A N 1
ATOM 1082 C CA . GLU A 1 133 ? 0.234 11.380 -1.656 1.00 79.38 133 GLU A CA 1
ATOM 1083 C C . GLU A 1 133 ? 1.178 12.600 -1.541 1.00 79.38 133 GLU A C 1
ATOM 1085 O O . GLU A 1 133 ? 1.379 13.376 -2.477 1.00 79.38 133 GLU A O 1
ATOM 1090 N N . LYS A 1 134 ? 1.753 12.848 -0.357 1.00 87.00 134 LYS A N 1
ATOM 1091 C CA . LYS A 1 134 ? 2.490 14.100 -0.106 1.00 87.00 134 LYS A CA 1
ATOM 1092 C C . LYS A 1 134 ? 3.626 14.331 -1.118 1.00 87.00 134 LYS A C 1
ATOM 1094 O O . LYS A 1 134 ? 4.516 13.494 -1.263 1.00 87.00 134 LYS A O 1
ATOM 1099 N N . ASN A 1 135 ? 3.641 15.512 -1.741 1.00 86.31 135 ASN A N 1
ATOM 1100 C CA . ASN A 1 135 ? 4.654 15.947 -2.712 1.00 86.31 135 ASN A CA 1
ATOM 1101 C C . ASN A 1 135 ? 4.802 15.015 -3.932 1.00 86.31 135 ASN A C 1
ATOM 1103 O O . ASN A 1 135 ? 5.926 14.801 -4.409 1.00 86.31 135 ASN A O 1
ATOM 1107 N N . GLU A 1 136 ? 3.688 14.460 -4.426 1.00 91.06 136 GLU A N 1
ATOM 1108 C CA . GLU A 1 136 ? 3.648 13.600 -5.620 1.00 91.06 136 GLU A CA 1
ATOM 1109 C C . GLU A 1 136 ? 4.511 12.337 -5.482 1.00 91.06 136 GLU A C 1
ATOM 1111 O O . GLU A 1 136 ? 5.016 11.796 -6.473 1.00 91.06 136 GLU A O 1
ATOM 1116 N N . LYS A 1 137 ? 4.758 11.870 -4.249 1.00 93.62 137 LYS A N 1
ATOM 1117 C CA . LYS A 1 137 ? 5.667 10.738 -4.031 1.00 93.62 137 LYS A CA 1
ATOM 1118 C C . LYS A 1 137 ? 5.159 9.466 -4.709 1.00 93.62 137 LYS A C 1
ATOM 1120 O O . LYS A 1 137 ? 5.967 8.732 -5.270 1.00 93.62 137 LYS A O 1
ATOM 1125 N N . PHE A 1 138 ? 3.848 9.230 -4.744 1.00 96.19 138 PHE A N 1
ATOM 1126 C CA . PHE A 1 138 ? 3.298 8.053 -5.417 1.00 96.19 138 PHE A CA 1
ATOM 1127 C C . PHE A 1 138 ? 3.401 8.182 -6.932 1.00 96.19 138 PHE A C 1
ATOM 1129 O O . PHE A 1 138 ? 3.814 7.230 -7.588 1.00 96.19 138 PHE A O 1
ATOM 1136 N N . SER A 1 139 ? 3.165 9.373 -7.484 1.00 93.44 139 SER A N 1
ATOM 1137 C CA . SER A 1 139 ? 3.412 9.658 -8.900 1.00 93.44 139 SER A CA 1
ATOM 1138 C C . SER A 1 139 ? 4.877 9.403 -9.290 1.00 93.44 139 SER A C 1
ATOM 1140 O O . SER A 1 139 ? 5.150 8.871 -10.366 1.00 93.44 139 SER A O 1
ATOM 1142 N N . LYS A 1 140 ? 5.843 9.737 -8.421 1.00 94.06 140 LYS A N 1
ATOM 1143 C CA . LYS A 1 140 ? 7.272 9.437 -8.636 1.00 94.06 140 LYS A CA 1
ATOM 1144 C C . LYS A 1 140 ? 7.550 7.934 -8.599 1.00 94.06 140 LYS A C 1
ATOM 1146 O O . LYS A 1 140 ? 8.157 7.418 -9.535 1.00 94.06 140 LYS A O 1
ATOM 1151 N N . ILE A 1 141 ? 7.066 7.229 -7.577 1.00 97.19 141 ILE A N 1
ATOM 1152 C CA . ILE A 1 141 ? 7.242 5.775 -7.440 1.00 97.19 141 ILE A CA 1
ATOM 1153 C C . ILE A 1 141 ? 6.614 5.036 -8.635 1.00 97.19 141 ILE A C 1
ATOM 1155 O O . ILE A 1 141 ? 7.258 4.180 -9.236 1.00 97.19 141 ILE A O 1
ATOM 1159 N N . ALA A 1 142 ? 5.404 5.415 -9.054 1.00 97.00 142 ALA A N 1
ATOM 1160 C CA . ALA A 1 142 ? 4.713 4.821 -10.199 1.00 97.00 142 ALA A CA 1
ATOM 1161 C C . ALA A 1 142 ? 5.497 4.984 -11.514 1.00 97.00 142 ALA A C 1
ATOM 1163 O O . ALA A 1 142 ? 5.585 4.048 -12.317 1.00 97.00 142 ALA A O 1
ATOM 1164 N N . LYS A 1 143 ? 6.123 6.152 -11.719 1.00 93.50 143 LYS A N 1
ATOM 1165 C CA . LYS A 1 143 ? 7.032 6.391 -12.849 1.00 93.50 143 LYS A CA 1
ATOM 1166 C C . LYS A 1 143 ? 8.261 5.489 -12.775 1.00 93.50 143 LYS A C 1
ATOM 1168 O O . LYS A 1 143 ? 8.548 4.817 -13.759 1.00 93.50 143 LYS A O 1
ATOM 1173 N N . ARG A 1 144 ? 8.935 5.407 -11.622 1.00 94.88 144 ARG A N 1
ATOM 1174 C CA . ARG A 1 144 ? 10.115 4.542 -11.419 1.00 94.88 144 ARG A CA 1
ATOM 1175 C C . ARG A 1 144 ? 9.794 3.056 -11.651 1.00 94.88 144 ARG A C 1
ATOM 1177 O O . ARG A 1 144 ? 10.550 2.361 -12.322 1.00 94.88 144 ARG A O 1
ATOM 1184 N N . LEU A 1 145 ? 8.638 2.584 -11.188 1.00 96.44 145 LEU A N 1
ATOM 1185 C CA . LEU A 1 145 ? 8.139 1.228 -11.451 1.00 96.44 145 LEU A CA 1
ATOM 1186 C C . LEU A 1 145 ? 7.876 0.982 -12.945 1.00 96.44 145 LEU A C 1
ATOM 1188 O O . LEU A 1 145 ? 8.331 -0.016 -13.503 1.00 96.44 145 LEU A O 1
ATOM 1192 N N . SER A 1 146 ? 7.220 1.931 -13.620 1.00 93.50 146 SER A N 1
ATOM 1193 C CA . SER A 1 146 ? 7.014 1.879 -15.076 1.00 93.50 146 SER A CA 1
ATOM 1194 C C . SER A 1 146 ? 8.336 1.875 -15.836 1.00 93.50 146 SER A C 1
ATOM 1196 O O . SER A 1 146 ? 8.488 1.201 -16.855 1.00 93.50 146 SER A O 1
ATOM 1198 N N . GLU A 1 147 ? 9.335 2.599 -15.338 1.00 88.06 147 GLU A N 1
ATOM 1199 C CA . GLU A 1 147 ? 10.664 2.600 -15.930 1.00 88.06 147 GLU A CA 1
ATOM 1200 C C . GLU A 1 147 ? 11.343 1.230 -15.882 1.00 88.06 147 GLU A C 1
ATOM 1202 O O . GLU A 1 147 ? 12.047 0.888 -16.842 1.00 88.06 147 GLU A O 1
ATOM 1207 N N . ALA A 1 148 ? 11.066 0.468 -14.823 1.00 91.50 148 ALA A N 1
ATOM 1208 C CA . ALA A 1 148 ? 11.525 -0.894 -14.583 1.00 91.50 148 ALA A CA 1
ATOM 1209 C C . ALA A 1 148 ? 10.617 -1.986 -15.188 1.00 91.50 148 ALA A C 1
ATOM 1211 O O . ALA A 1 148 ? 10.886 -3.169 -15.024 1.00 91.50 148 ALA A O 1
ATOM 1212 N N . GLY A 1 149 ? 9.560 -1.624 -15.926 1.00 93.38 149 GLY A N 1
ATOM 1213 C CA . GLY A 1 149 ? 8.713 -2.599 -16.630 1.00 93.38 149 GLY A CA 1
ATOM 1214 C C . GLY A 1 149 ? 7.513 -3.127 -15.838 1.00 93.38 149 GLY A C 1
ATOM 1215 O O . GLY A 1 149 ? 6.909 -4.119 -16.246 1.00 93.38 149 GLY A O 1
ATOM 1216 N N . TYR A 1 150 ? 7.121 -2.446 -14.762 1.00 96.62 150 TYR A N 1
ATOM 1217 C CA . TYR A 1 150 ? 5.900 -2.736 -14.010 1.00 96.62 150 TYR A CA 1
ATOM 1218 C C . TYR A 1 150 ? 4.811 -1.724 -14.357 1.00 96.62 150 TYR A C 1
ATOM 1220 O O . TYR A 1 150 ? 5.057 -0.520 -14.354 1.00 96.62 150 TYR A O 1
ATOM 1228 N N . ASN A 1 151 ? 3.582 -2.179 -14.605 1.00 97.94 151 ASN A N 1
ATOM 1229 C CA . ASN A 1 151 ? 2.452 -1.255 -14.551 1.00 97.94 151 ASN A CA 1
ATOM 1230 C C . ASN A 1 151 ? 2.299 -0.773 -13.104 1.00 97.94 151 ASN A C 1
ATOM 1232 O O . ASN A 1 151 ? 2.575 -1.528 -12.169 1.00 97.94 151 ASN A O 1
ATOM 1236 N N . ALA A 1 152 ? 1.831 0.456 -12.907 1.00 98.44 152 ALA A N 1
ATOM 1237 C CA . ALA A 1 152 ? 1.601 1.001 -11.573 1.00 98.44 152 ALA A CA 1
ATOM 1238 C C . ALA A 1 152 ? 0.240 1.692 -11.498 1.00 98.44 152 ALA A C 1
ATOM 1240 O O . ALA A 1 152 ? -0.142 2.423 -12.413 1.00 98.44 152 ALA A O 1
ATOM 1241 N N . LEU A 1 153 ? -0.484 1.453 -10.408 1.00 98.75 153 LEU A N 1
ATOM 1242 C CA . LEU A 1 153 ? -1.811 2.000 -10.158 1.00 98.75 153 LEU A CA 1
ATOM 1243 C C . LEU A 1 153 ? -1.902 2.545 -8.727 1.00 98.75 153 LEU A C 1
ATOM 1245 O O . LEU A 1 153 ? -2.401 1.851 -7.838 1.00 98.75 153 LEU A O 1
ATOM 1249 N N . PRO A 1 154 ? -1.430 3.775 -8.478 1.00 98.62 154 PRO A N 1
ATOM 1250 C CA . PRO A 1 154 ? -1.943 4.567 -7.372 1.00 98.62 154 PRO A CA 1
ATOM 1251 C C . PRO A 1 154 ? -3.434 4.850 -7.568 1.00 98.62 154 PRO A C 1
ATOM 1253 O O . PRO A 1 154 ? -3.861 5.285 -8.641 1.00 98.62 154 PRO A O 1
ATOM 1256 N N . PHE A 1 155 ? -4.224 4.594 -6.528 1.00 98.81 155 PHE A N 1
ATOM 1257 C CA . PHE A 1 155 ? -5.665 4.833 -6.525 1.00 98.81 155 PHE A CA 1
ATOM 1258 C C . PHE A 1 155 ? -6.132 5.448 -5.207 1.00 98.81 155 PHE A C 1
ATOM 1260 O O . PHE A 1 155 ? -5.474 5.310 -4.177 1.00 98.81 155 PHE A O 1
ATOM 1267 N N . ASP A 1 156 ? -7.254 6.152 -5.279 1.00 98.81 156 ASP A N 1
ATOM 1268 C CA . ASP A 1 156 ? -7.933 6.765 -4.150 1.00 98.81 156 ASP A CA 1
ATOM 1269 C C . ASP A 1 156 ? -8.872 5.746 -3.514 1.00 98.81 156 ASP A C 1
ATOM 1271 O O . ASP A 1 156 ? -9.760 5.202 -4.182 1.00 98.81 156 ASP A O 1
ATOM 1275 N N . PHE A 1 157 ? -8.735 5.521 -2.211 1.00 98.81 157 PHE A N 1
ATOM 1276 C CA . PHE A 1 157 ? -9.785 4.836 -1.463 1.00 98.81 157 PHE A CA 1
ATOM 1277 C C . PHE A 1 157 ? -11.094 5.637 -1.500 1.00 98.81 157 PHE A C 1
ATOM 1279 O O . PHE A 1 157 ? -11.092 6.851 -1.716 1.00 98.81 157 PHE A O 1
ATOM 1286 N N . SER A 1 158 ? -12.230 4.974 -1.282 1.00 98.56 158 SER A N 1
ATOM 1287 C CA . SER A 1 158 ? -13.509 5.679 -1.141 1.00 98.56 158 SER A CA 1
ATOM 1288 C C . SER A 1 158 ? -13.436 6.711 -0.005 1.00 98.56 158 SER A C 1
ATOM 1290 O O . SER A 1 158 ? -12.795 6.485 1.022 1.00 98.56 158 SER A O 1
ATOM 1292 N N . GLY A 1 159 ? -14.028 7.889 -0.215 1.00 97.88 159 GLY A N 1
ATOM 1293 C CA . GLY A 1 159 ? -13.893 9.042 0.683 1.00 97.88 159 GLY A CA 1
ATOM 1294 C C . GLY A 1 159 ? -12.592 9.842 0.542 1.00 97.88 159 GLY A C 1
ATOM 1295 O O . GLY A 1 159 ? -12.439 10.856 1.223 1.00 97.88 159 GLY A O 1
ATOM 1296 N N . SER A 1 160 ? -11.673 9.431 -0.338 1.00 98.00 160 SER A N 1
ATOM 1297 C CA . SER A 1 160 ? -10.403 10.117 -0.607 1.00 98.00 160 SER A CA 1
ATOM 1298 C C . SER A 1 160 ? -10.322 10.610 -2.052 1.00 98.00 160 SER A C 1
ATOM 1300 O O . SER A 1 160 ? -10.984 10.080 -2.942 1.00 98.00 160 SER A O 1
ATOM 1302 N N . GLY A 1 161 ? -9.510 11.646 -2.277 1.00 96.88 161 GLY A N 1
ATOM 1303 C CA . GLY A 1 161 ? -9.218 12.182 -3.608 1.00 96.88 161 GLY A CA 1
ATOM 1304 C C . GLY A 1 161 ? -10.456 12.394 -4.487 1.00 96.88 161 GLY A C 1
ATOM 1305 O O . GLY A 1 161 ? -11.394 13.081 -4.086 1.00 96.88 161 GLY A O 1
ATOM 1306 N N . GLU A 1 162 ? -10.461 11.800 -5.679 1.00 98.06 162 GLU A N 1
ATOM 1307 C CA . GLU A 1 162 ? -11.571 11.885 -6.643 1.00 98.06 162 GLU A CA 1
ATOM 1308 C C . GLU A 1 162 ? -12.524 10.675 -6.604 1.00 98.06 162 GLU A C 1
ATOM 1310 O O . GLU A 1 162 ? -13.465 10.629 -7.397 1.00 98.06 162 GLU A O 1
ATOM 1315 N N . SER A 1 163 ? -12.298 9.694 -5.725 1.00 98.69 163 SER A N 1
ATOM 1316 C CA . SER A 1 163 ? -13.225 8.566 -5.527 1.00 98.69 163 SER A CA 1
ATOM 1317 C C . SER A 1 163 ? -14.555 9.033 -4.946 1.00 98.69 163 SER A C 1
ATOM 1319 O O . SER A 1 163 ? -14.630 10.117 -4.382 1.00 98.69 163 SER A O 1
ATOM 1321 N N . ASP A 1 164 ? -15.609 8.224 -5.054 1.00 98.69 164 ASP A N 1
ATOM 1322 C CA . ASP A 1 164 ? -16.909 8.553 -4.459 1.00 98.69 164 ASP A CA 1
ATOM 1323 C C . ASP A 1 164 ? -16.814 8.641 -2.921 1.00 98.69 164 ASP A C 1
ATOM 1325 O O . ASP A 1 164 ? -15.936 8.045 -2.285 1.00 98.69 164 ASP A O 1
ATOM 1329 N N . ASP A 1 165 ? -17.751 9.370 -2.316 1.00 97.94 165 ASP A N 1
ATOM 1330 C CA . ASP A 1 165 ? -17.809 9.584 -0.871 1.00 97.94 165 ASP A CA 1
ATOM 1331 C C . ASP A 1 165 ? -18.094 8.294 -0.094 1.00 97.94 165 ASP A C 1
ATOM 1333 O O . ASP A 1 165 ? -18.981 7.507 -0.423 1.00 97.94 165 ASP A O 1
ATOM 1337 N N . SER A 1 166 ? -17.341 8.101 0.985 1.00 97.69 166 SER A N 1
ATOM 1338 C CA . SER A 1 166 ? -17.542 7.044 1.971 1.00 97.69 166 SER A CA 1
ATOM 1339 C C . SER A 1 166 ? -16.826 7.444 3.256 1.00 97.69 166 SER A C 1
ATOM 1341 O O . SER A 1 166 ? -15.761 8.061 3.185 1.00 97.69 166 SER A O 1
ATOM 1343 N N . PRO A 1 167 ? -17.348 7.083 4.435 1.00 96.44 167 PRO A N 1
ATOM 1344 C CA . PRO A 1 167 ? -16.576 7.217 5.653 1.00 96.44 167 PRO A CA 1
ATOM 1345 C C . PRO A 1 167 ? -15.393 6.237 5.646 1.00 96.44 167 PRO A C 1
ATOM 1347 O O . PRO A 1 167 ? -15.502 5.091 5.188 1.00 96.44 167 PRO A O 1
ATOM 1350 N N . LEU A 1 168 ? -14.260 6.699 6.165 1.00 96.94 168 LEU A N 1
ATOM 1351 C CA . LEU A 1 168 ? -13.047 5.921 6.352 1.00 96.94 168 LEU A CA 1
ATOM 1352 C C . LEU A 1 168 ? -13.277 4.907 7.474 1.00 96.94 168 LEU A C 1
ATOM 1354 O O . LEU A 1 168 ? -13.491 5.280 8.628 1.00 96.94 168 LEU A O 1
ATOM 1358 N N . THR A 1 169 ? -13.167 3.630 7.112 1.00 97.50 169 THR A N 1
ATOM 1359 C CA . THR A 1 169 ? -12.944 2.485 8.007 1.00 97.50 169 THR A CA 1
ATOM 1360 C C . THR A 1 169 ? -11.881 1.587 7.379 1.00 97.50 169 THR A C 1
ATOM 1362 O O . THR A 1 169 ? -11.693 1.587 6.156 1.00 97.50 169 THR A O 1
ATOM 1365 N N . ILE A 1 170 ? -11.178 0.804 8.192 1.00 98.25 170 ILE A N 1
ATOM 1366 C CA . ILE A 1 170 ? -10.237 -0.211 7.709 1.00 98.25 170 ILE A CA 1
ATOM 1367 C C . ILE A 1 170 ? -10.990 -1.257 6.881 1.00 98.25 170 ILE A C 1
ATOM 1369 O O . ILE A 1 170 ? -10.489 -1.676 5.834 1.00 98.25 170 ILE A O 1
ATOM 1373 N N . ALA A 1 171 ? -12.206 -1.641 7.288 1.00 98.44 171 ALA A N 1
ATOM 1374 C CA . ALA A 1 171 ? -13.054 -2.544 6.513 1.00 98.44 171 ALA A CA 1
ATOM 1375 C C . ALA A 1 171 ? -13.390 -1.990 5.118 1.00 98.44 171 ALA A C 1
ATOM 1377 O O . ALA A 1 171 ? -13.223 -2.704 4.126 1.00 98.44 171 ALA A O 1
ATOM 1378 N N . ASN A 1 172 ? -13.792 -0.718 5.023 1.00 98.56 172 ASN A N 1
ATOM 1379 C CA . ASN A 1 172 ? -14.123 -0.079 3.749 1.00 98.56 172 ASN A CA 1
ATOM 1380 C C . ASN A 1 172 ? -12.908 -0.028 2.821 1.00 98.56 172 ASN A C 1
ATOM 1382 O O . ASN A 1 172 ? -13.021 -0.417 1.659 1.00 98.56 172 ASN A O 1
ATOM 1386 N N . TYR A 1 173 ? -11.742 0.372 3.339 1.00 98.75 173 TYR A N 1
ATOM 1387 C CA . TYR A 1 173 ? -10.498 0.410 2.563 1.00 98.75 173 TYR A CA 1
ATOM 1388 C C . TYR A 1 173 ? -10.046 -0.996 2.137 1.00 98.75 173 TYR A C 1
ATOM 1390 O O . TYR A 1 173 ? -9.560 -1.191 1.024 1.00 98.75 173 TYR A O 1
ATOM 1398 N N . THR A 1 174 ? -10.240 -2.006 2.989 1.00 98.81 174 THR A N 1
ATOM 1399 C CA . THR A 1 174 ? -9.929 -3.405 2.654 1.00 98.81 174 THR A CA 1
ATOM 1400 C C . THR A 1 174 ? -10.812 -3.922 1.519 1.00 98.81 174 THR A C 1
ATOM 1402 O O . THR A 1 174 ? -10.313 -4.578 0.604 1.00 98.81 174 THR A O 1
ATOM 1405 N N . ASP A 1 175 ? -12.110 -3.624 1.545 1.00 98.81 175 ASP A N 1
ATOM 1406 C CA . ASP A 1 175 ? -13.039 -3.966 0.463 1.00 98.81 175 ASP A CA 1
ATOM 1407 C C . ASP A 1 175 ? -12.709 -3.234 -0.850 1.00 98.81 175 ASP A C 1
ATOM 1409 O O . ASP A 1 175 ? -12.721 -3.838 -1.930 1.00 98.81 175 ASP A O 1
ATOM 1413 N N . ASP A 1 176 ? -12.332 -1.959 -0.757 1.00 98.88 176 ASP A N 1
ATOM 1414 C CA . ASP A 1 176 ? -11.890 -1.163 -1.899 1.00 98.88 176 ASP A CA 1
ATOM 1415 C C . ASP A 1 176 ? -10.662 -1.808 -2.562 1.00 98.88 176 ASP A C 1
ATOM 1417 O O . ASP A 1 176 ? -10.683 -2.096 -3.761 1.00 98.88 176 ASP A O 1
ATOM 1421 N N . LEU A 1 177 ? -9.620 -2.134 -1.784 1.00 98.88 177 LEU A N 1
ATOM 1422 C CA . LEU A 1 177 ? -8.412 -2.764 -2.322 1.00 98.88 177 LEU A CA 1
ATOM 1423 C C . LEU A 1 177 ? -8.693 -4.159 -2.898 1.00 98.88 177 LEU A C 1
ATOM 1425 O O . LEU A 1 177 ? -8.202 -4.481 -3.980 1.00 98.88 177 LEU A O 1
ATOM 1429 N N . LYS A 1 178 ? -9.529 -4.976 -2.242 1.00 98.88 178 LYS A N 1
ATOM 1430 C CA . LYS A 1 178 ? -9.968 -6.274 -2.793 1.00 98.88 178 LYS A CA 1
ATOM 1431 C C . LYS A 1 178 ? -10.660 -6.112 -4.146 1.00 98.88 178 LYS A C 1
ATOM 1433 O O . LYS A 1 178 ? -10.437 -6.916 -5.054 1.00 98.88 178 LYS A O 1
ATOM 1438 N N . SER A 1 179 ? -11.447 -5.054 -4.312 1.00 98.88 179 SER A N 1
ATOM 1439 C CA . SER A 1 179 ? -12.115 -4.745 -5.576 1.00 98.88 179 SER A CA 1
ATOM 1440 C C . SER A 1 179 ? -11.131 -4.300 -6.662 1.00 98.88 179 SER A C 1
ATOM 1442 O O . SER A 1 179 ? -11.255 -4.732 -7.809 1.00 98.88 179 SER A O 1
ATOM 1444 N N . VAL A 1 180 ? -10.101 -3.523 -6.312 1.00 98.88 180 VAL A N 1
ATOM 1445 C CA . VAL A 1 180 ? -9.015 -3.154 -7.238 1.00 98.88 180 VAL A CA 1
ATOM 1446 C C . VAL A 1 180 ? -8.182 -4.375 -7.644 1.00 98.88 180 VAL A C 1
ATOM 1448 O O . VAL A 1 180 ? -7.882 -4.543 -8.826 1.00 98.88 180 VAL A O 1
ATOM 1451 N N . ILE A 1 181 ? -7.867 -5.276 -6.707 1.00 98.75 181 ILE A N 1
ATOM 1452 C CA . ILE A 1 181 ? -7.186 -6.552 -6.992 1.00 98.75 181 ILE A CA 1
ATOM 1453 C C . ILE A 1 181 ? -8.020 -7.394 -7.961 1.00 98.75 181 ILE A C 1
ATOM 1455 O O . ILE A 1 181 ? -7.490 -7.925 -8.940 1.00 98.75 181 ILE A O 1
ATOM 1459 N N . LYS A 1 182 ? -9.332 -7.507 -7.718 1.00 98.56 182 LYS A N 1
ATOM 1460 C CA . LYS A 1 182 ? -10.240 -8.224 -8.618 1.00 98.56 182 LYS A CA 1
ATOM 1461 C C . LYS A 1 182 ? -10.258 -7.582 -10.007 1.00 98.56 182 LYS A C 1
ATOM 1463 O O . LYS A 1 182 ? -10.091 -8.286 -10.998 1.00 98.56 182 LYS A O 1
ATOM 1468 N N . TRP A 1 183 ? -10.400 -6.260 -10.080 1.00 98.56 183 TRP A N 1
ATOM 1469 C CA . TRP A 1 183 ? -10.362 -5.517 -11.338 1.00 98.56 183 TRP A CA 1
ATOM 1470 C C . TRP A 1 183 ? -9.058 -5.757 -12.106 1.00 98.56 183 TRP A C 1
ATOM 1472 O O . TRP A 1 183 ? -9.095 -5.969 -13.316 1.00 98.56 183 TRP A O 1
ATOM 1482 N N . ALA A 1 184 ? -7.912 -5.786 -11.420 1.00 98.38 184 ALA A N 1
ATOM 1483 C CA . ALA A 1 184 ? -6.622 -6.047 -12.048 1.00 98.38 184 ALA A CA 1
ATOM 1484 C C . ALA A 1 184 ? -6.579 -7.443 -12.689 1.00 98.38 184 ALA A C 1
ATOM 1486 O O . ALA A 1 184 ? -6.185 -7.587 -13.849 1.00 98.38 184 ALA A O 1
ATOM 1487 N N . LYS A 1 185 ? -7.055 -8.461 -11.965 1.00 97.50 185 LYS A N 1
ATOM 1488 C CA . LYS A 1 185 ? -7.168 -9.833 -12.480 1.00 97.50 185 LYS A CA 1
ATOM 1489 C C . LYS A 1 185 ? -8.116 -9.905 -13.680 1.00 97.50 185 LYS A C 1
ATOM 1491 O O . LYS A 1 185 ? -7.757 -10.487 -14.700 1.00 97.50 185 LYS A O 1
ATOM 1496 N N . ASP A 1 186 ? -9.277 -9.251 -13.606 1.00 97.69 186 ASP A N 1
ATOM 1497 C CA . ASP A 1 186 ? -10.251 -9.191 -14.707 1.00 97.69 186 ASP A CA 1
ATOM 1498 C C . ASP A 1 186 ? -9.682 -8.476 -15.954 1.00 97.69 186 ASP A C 1
ATOM 1500 O O . ASP A 1 186 ? -10.076 -8.771 -17.082 1.00 97.69 186 ASP A O 1
ATOM 1504 N N . LYS A 1 187 ? -8.735 -7.542 -15.773 1.00 97.00 187 LYS A N 1
ATOM 1505 C CA . LYS A 1 187 ? -7.990 -6.886 -16.863 1.00 97.00 187 LYS A CA 1
ATOM 1506 C C . LYS A 1 187 ? -6.863 -7.738 -17.451 1.00 97.00 187 LYS A C 1
ATOM 1508 O O . LYS A 1 187 ? -6.279 -7.329 -18.453 1.00 97.00 187 LYS A O 1
ATOM 1513 N N . GLY A 1 188 ? -6.586 -8.907 -16.879 1.00 97.12 188 GLY A N 1
ATOM 1514 C CA . GLY A 1 188 ? -5.578 -9.846 -17.368 1.00 97.12 188 GLY A CA 1
ATOM 1515 C C . GLY A 1 188 ? -4.176 -9.643 -16.792 1.00 97.12 188 GLY A C 1
ATOM 1516 O O . GLY A 1 188 ? -3.240 -10.268 -17.289 1.00 97.12 188 GLY A O 1
ATOM 1517 N N . TYR A 1 189 ? -4.008 -8.812 -15.755 1.00 97.62 189 TYR A N 1
ATOM 1518 C CA . TYR A 1 189 ? -2.740 -8.746 -15.024 1.00 97.62 189 TYR A CA 1
ATOM 1519 C C . TYR A 1 189 ? -2.514 -10.061 -14.272 1.00 97.62 189 TYR A C 1
ATOM 1521 O O . TYR A 1 189 ? -3.365 -10.487 -13.487 1.00 97.62 189 TYR A O 1
ATOM 1529 N N . LYS A 1 190 ? -1.378 -10.718 -14.528 1.00 95.19 190 LYS A N 1
ATOM 1530 C CA . LYS A 1 190 ? -1.059 -12.033 -13.948 1.00 95.19 190 LYS A CA 1
ATOM 1531 C C . LYS A 1 190 ? -0.340 -11.915 -12.614 1.00 95.19 190 LYS A C 1
ATOM 1533 O O . LYS A 1 190 ? -0.615 -12.689 -11.697 1.00 95.19 190 LYS A O 1
ATOM 1538 N N . ASP A 1 191 ? 0.551 -10.935 -12.512 1.00 97.44 191 ASP A N 1
ATOM 1539 C CA . ASP A 1 191 ? 1.381 -10.722 -11.337 1.00 97.44 191 ASP A CA 1
ATOM 1540 C C . ASP A 1 191 ? 0.978 -9.416 -10.653 1.00 97.44 191 ASP A C 1
ATOM 1542 O O . ASP A 1 191 ? 1.458 -8.332 -10.990 1.00 97.44 191 ASP A O 1
ATOM 1546 N N . VAL A 1 192 ? 0.050 -9.526 -9.699 1.00 98.69 192 VAL A N 1
ATOM 1547 C CA . VAL A 1 192 ? -0.406 -8.393 -8.887 1.00 98.69 192 VAL A CA 1
ATOM 1548 C C . VAL A 1 192 ? 0.456 -8.292 -7.633 1.00 98.69 192 VAL A C 1
ATOM 1550 O O . VAL A 1 192 ? 0.538 -9.231 -6.838 1.00 98.69 192 VAL A O 1
ATOM 1553 N N . ILE A 1 193 ? 1.083 -7.135 -7.463 1.00 98.88 193 ILE A N 1
ATOM 1554 C CA . ILE A 1 193 ? 1.923 -6.757 -6.328 1.00 98.88 193 ILE A CA 1
ATOM 1555 C C . ILE A 1 193 ? 1.210 -5.631 -5.584 1.00 98.88 193 ILE A C 1
ATOM 1557 O O . ILE A 1 193 ? 0.647 -4.730 -6.209 1.00 98.88 193 ILE A O 1
ATOM 1561 N N . LEU A 1 194 ? 1.231 -5.667 -4.255 1.00 98.94 194 LEU A N 1
ATOM 1562 C CA . LEU A 1 194 ? 0.666 -4.600 -3.434 1.00 98.94 194 LEU A CA 1
ATOM 1563 C C . LEU A 1 194 ? 1.787 -3.720 -2.902 1.00 98.94 194 LEU A C 1
ATOM 1565 O O . LEU A 1 194 ? 2.753 -4.221 -2.338 1.00 98.94 194 LEU A O 1
ATOM 1569 N N . PHE A 1 195 ? 1.646 -2.413 -3.061 1.00 98.88 195 PHE A N 1
ATOM 1570 C CA . PHE A 1 195 ? 2.474 -1.418 -2.400 1.00 98.88 195 PHE A CA 1
ATOM 1571 C C . PHE A 1 195 ? 1.579 -0.598 -1.474 1.00 98.88 195 PHE A C 1
ATOM 1573 O O . PHE A 1 195 ? 0.560 -0.068 -1.912 1.00 98.88 195 PHE A O 1
ATOM 1580 N N . GLY A 1 196 ? 1.940 -0.460 -0.203 1.00 98.50 196 GLY A N 1
ATOM 1581 C CA . GLY A 1 196 ? 1.123 0.270 0.761 1.00 98.50 196 GLY A CA 1
ATOM 1582 C C . GLY A 1 196 ? 1.957 1.123 1.701 1.00 98.50 196 GLY A C 1
ATOM 1583 O O . GLY A 1 196 ? 2.892 0.625 2.325 1.00 98.50 196 GLY A O 1
ATOM 1584 N N . ALA A 1 197 ? 1.594 2.398 1.841 1.00 97.94 197 ALA A N 1
ATOM 1585 C CA . ALA A 1 197 ? 2.212 3.298 2.811 1.00 97.94 197 ALA A CA 1
ATOM 1586 C C . ALA A 1 197 ? 1.358 3.402 4.080 1.00 97.94 197 ALA A C 1
ATOM 1588 O O . ALA A 1 197 ? 0.151 3.622 3.991 1.00 97.94 197 ALA A O 1
ATOM 1589 N N . SER A 1 198 ? 1.965 3.288 5.265 1.00 96.25 198 SER A N 1
ATOM 1590 C CA . SER A 1 198 ? 1.288 3.509 6.552 1.00 96.25 198 SER A CA 1
ATOM 1591 C C . SER A 1 198 ? -0.009 2.692 6.701 1.00 96.25 198 SER A C 1
ATOM 1593 O O . SER A 1 198 ? 0.045 1.458 6.774 1.00 96.25 198 SER A O 1
ATOM 1595 N N . LEU A 1 199 ? -1.184 3.331 6.736 1.00 97.69 199 LEU A N 1
ATOM 1596 C CA . LEU A 1 199 ? -2.489 2.655 6.737 1.00 97.69 199 LEU A CA 1
ATOM 1597 C C . LEU A 1 199 ? -2.713 1.796 5.481 1.00 97.69 199 LEU A C 1
ATOM 1599 O O . LEU A 1 199 ? -3.182 0.668 5.596 1.00 97.69 199 LEU A O 1
ATOM 1603 N N . GLY A 1 200 ? -2.312 2.269 4.299 1.00 98.44 200 GLY A N 1
ATOM 1604 C CA . GLY A 1 200 ? -2.374 1.493 3.059 1.00 98.44 200 GLY A CA 1
ATOM 1605 C C . GLY A 1 200 ? -1.519 0.223 3.107 1.00 98.44 200 GLY A C 1
ATOM 1606 O O . GLY A 1 200 ? -1.847 -0.770 2.460 1.00 98.44 200 GLY A O 1
ATOM 1607 N N . GLY A 1 201 ? -0.457 0.218 3.923 1.00 98.38 201 GLY A N 1
ATOM 1608 C CA . GLY A 1 201 ? 0.334 -0.976 4.229 1.00 98.38 201 GLY A CA 1
ATOM 1609 C C . GLY A 1 201 ? -0.481 -2.024 4.986 1.00 98.38 201 GLY A C 1
ATOM 1610 O O . GLY A 1 201 ? -0.573 -3.163 4.539 1.00 98.38 201 GLY A O 1
ATOM 1611 N N . LEU A 1 202 ? -1.147 -1.631 6.078 1.00 98.62 202 LEU A N 1
ATOM 1612 C CA . LEU A 1 202 ? -2.069 -2.507 6.816 1.00 98.62 202 LEU A CA 1
ATOM 1613 C C . LEU A 1 202 ? -3.172 -3.062 5.906 1.00 98.62 202 LEU A C 1
ATOM 1615 O O . LEU A 1 202 ? -3.410 -4.268 5.878 1.00 98.62 202 LEU A O 1
ATOM 1619 N N . VAL A 1 203 ? -3.810 -2.186 5.128 1.00 98.69 203 VAL A N 1
ATOM 1620 C CA . VAL A 1 203 ? -4.876 -2.568 4.194 1.00 98.69 203 VAL A CA 1
ATOM 1621 C C . VAL A 1 203 ? -4.367 -3.569 3.151 1.00 98.69 203 VAL A C 1
ATOM 1623 O O . VAL A 1 203 ? -5.083 -4.509 2.819 1.00 98.69 203 VAL A O 1
ATOM 1626 N N . SER A 1 204 ? -3.116 -3.442 2.695 1.00 98.81 204 SER A N 1
ATOM 1627 C CA . SER A 1 204 ? -2.495 -4.407 1.774 1.00 98.81 204 SER A CA 1
ATOM 1628 C C . SER A 1 204 ? -2.371 -5.808 2.377 1.00 98.81 204 SER A C 1
ATOM 1630 O O . SER A 1 204 ? -2.642 -6.789 1.687 1.00 98.81 204 SER A O 1
ATOM 1632 N N . PHE A 1 205 ? -2.031 -5.921 3.665 1.00 98.75 205 PHE A N 1
ATOM 1633 C CA . PHE A 1 205 ? -2.006 -7.214 4.356 1.00 98.75 205 PHE A CA 1
ATOM 1634 C C . PHE 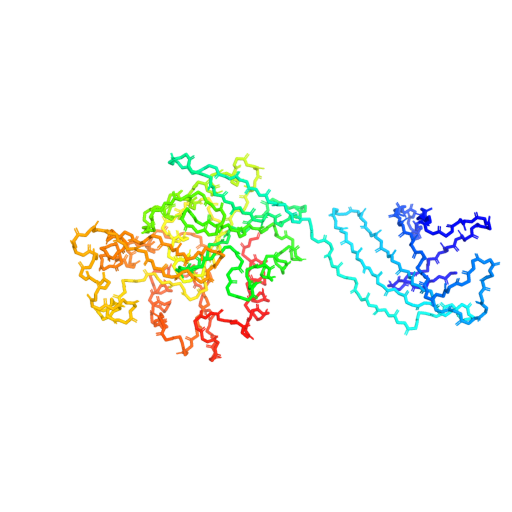A 1 205 ? -3.414 -7.781 4.583 1.00 98.75 205 PHE A C 1
ATOM 1636 O O . PHE A 1 205 ? -3.643 -8.961 4.339 1.00 98.75 205 PHE A O 1
ATOM 1643 N N . LEU A 1 206 ? -4.385 -6.950 4.971 1.00 98.62 206 LEU A N 1
ATOM 1644 C CA . LEU A 1 206 ? -5.779 -7.377 5.175 1.00 98.62 206 LEU A CA 1
ATOM 1645 C C . LEU A 1 206 ? -6.491 -7.789 3.875 1.00 98.62 206 LEU A C 1
ATOM 1647 O O . LEU A 1 206 ? -7.393 -8.634 3.884 1.00 98.62 206 LEU A O 1
ATOM 1651 N N . ALA A 1 207 ? -6.110 -7.184 2.750 1.00 98.50 207 ALA A N 1
ATOM 1652 C CA . ALA A 1 207 ? -6.638 -7.499 1.427 1.00 98.50 207 ALA A CA 1
ATOM 1653 C C . ALA A 1 207 ? -5.922 -8.675 0.746 1.00 98.50 207 ALA A C 1
ATOM 1655 O O . ALA A 1 207 ? -6.337 -9.075 -0.343 1.00 98.50 207 ALA A O 1
ATOM 1656 N N . TYR A 1 208 ? -4.867 -9.220 1.362 1.00 98.44 208 TYR A N 1
ATOM 1657 C CA . TYR A 1 208 ? -4.066 -10.295 0.791 1.00 98.44 208 TYR A CA 1
ATOM 1658 C C . TYR A 1 208 ? -4.918 -11.512 0.404 1.00 98.44 208 TYR A C 1
ATOM 1660 O O . TYR A 1 208 ? -5.755 -11.999 1.167 1.00 98.44 208 TYR A O 1
ATOM 1668 N N . ASP A 1 209 ? -4.641 -12.044 -0.785 1.00 95.31 209 ASP A N 1
ATOM 1669 C CA . ASP A 1 209 ? -5.065 -13.373 -1.202 1.00 95.31 209 ASP A CA 1
ATOM 1670 C C . ASP A 1 209 ? -3.886 -14.134 -1.819 1.00 95.31 209 ASP A C 1
ATOM 1672 O O . ASP A 1 209 ? -2.889 -13.542 -2.231 1.00 95.31 209 ASP A O 1
ATOM 1676 N N . LYS A 1 210 ? -4.002 -15.462 -1.920 1.00 95.00 210 LYS A N 1
ATOM 1677 C CA . LYS A 1 210 ? -2.921 -16.351 -2.383 1.00 95.00 210 LYS A CA 1
ATOM 1678 C C . LYS A 1 210 ? -2.388 -16.076 -3.799 1.00 95.00 210 LYS A C 1
ATOM 1680 O O . LYS A 1 210 ? -1.389 -16.671 -4.183 1.00 95.00 210 LYS A O 1
ATOM 1685 N N . ASN A 1 211 ? -3.064 -15.247 -4.595 1.00 95.00 211 ASN A N 1
ATOM 1686 C CA . ASN A 1 211 ? -2.617 -14.875 -5.938 1.00 95.00 211 ASN A CA 1
ATOM 1687 C C . ASN A 1 211 ? -1.795 -13.577 -5.947 1.00 95.00 211 ASN A C 1
ATOM 1689 O O . ASN A 1 211 ? -1.259 -13.219 -6.994 1.00 95.00 211 ASN A O 1
ATOM 1693 N N . ILE A 1 212 ? -1.710 -12.863 -4.820 1.00 98.44 212 ILE A N 1
ATOM 1694 C CA . ILE A 1 212 ? -0.813 -11.718 -4.668 1.00 98.44 212 ILE A CA 1
ATOM 1695 C C . ILE A 1 212 ? 0.629 -12.217 -4.660 1.00 98.44 212 ILE A C 1
ATOM 1697 O O . ILE A 1 212 ? 0.983 -13.134 -3.916 1.00 98.44 212 ILE A O 1
ATOM 1701 N N . LYS A 1 213 ? 1.455 -11.610 -5.513 1.00 98.56 213 LYS A N 1
ATOM 1702 C CA . LYS A 1 213 ? 2.828 -12.051 -5.770 1.00 98.56 213 LYS A CA 1
ATOM 1703 C C . LYS A 1 213 ? 3.823 -11.521 -4.763 1.00 98.56 213 LYS A C 1
ATOM 1705 O O . LYS A 1 213 ? 4.729 -12.250 -4.390 1.00 98.56 213 LYS A O 1
ATOM 1710 N N . ALA A 1 214 ? 3.635 -10.291 -4.311 1.00 98.81 214 ALA A N 1
ATOM 1711 C CA . ALA A 1 214 ? 4.447 -9.685 -3.271 1.00 98.81 214 ALA A CA 1
ATOM 1712 C C . ALA A 1 214 ? 3.690 -8.541 -2.594 1.00 98.81 214 ALA A C 1
ATOM 1714 O O . ALA A 1 214 ? 2.768 -7.963 -3.180 1.00 98.81 214 ALA A O 1
ATOM 1715 N N . ILE A 1 215 ? 4.121 -8.199 -1.381 1.00 98.88 215 ILE A N 1
ATOM 1716 C CA . ILE A 1 215 ? 3.687 -6.996 -0.666 1.00 98.88 215 ILE A CA 1
ATOM 1717 C C . ILE A 1 215 ? 4.917 -6.148 -0.338 1.00 98.88 215 ILE A C 1
ATOM 1719 O O . ILE A 1 215 ? 5.892 -6.644 0.219 1.00 98.88 215 ILE A O 1
ATOM 1723 N N . VAL A 1 216 ? 4.854 -4.858 -0.651 1.00 98.88 216 VAL A N 1
ATOM 1724 C CA . VAL A 1 216 ? 5.847 -3.855 -0.270 1.00 98.88 216 VAL A CA 1
ATOM 1725 C C . VAL A 1 216 ? 5.189 -2.857 0.681 1.00 98.88 216 VAL A C 1
ATOM 1727 O O . VAL A 1 216 ? 4.244 -2.162 0.310 1.00 98.88 216 VAL A O 1
ATOM 1730 N N . GLY A 1 217 ? 5.671 -2.789 1.919 1.00 98.56 217 GLY A N 1
ATOM 1731 C CA . GLY A 1 217 ? 5.167 -1.880 2.947 1.00 98.56 217 GLY A CA 1
ATOM 1732 C C . GLY A 1 217 ? 6.134 -0.731 3.215 1.00 98.56 217 GLY A C 1
ATOM 1733 O O . GLY A 1 217 ? 7.272 -0.975 3.601 1.00 98.56 217 GLY A O 1
ATOM 1734 N N . LEU A 1 218 ? 5.682 0.516 3.078 1.00 98.12 218 LEU A N 1
ATOM 1735 C CA . LEU A 1 218 ? 6.432 1.711 3.482 1.00 98.12 218 LEU A CA 1
ATOM 1736 C C . LEU A 1 218 ? 5.898 2.218 4.830 1.00 98.12 218 LEU A C 1
ATOM 1738 O O . LEU A 1 218 ? 4.782 2.738 4.885 1.00 98.12 218 LEU A O 1
ATOM 1742 N N . ALA A 1 219 ? 6.669 2.027 5.904 1.00 97.19 219 ALA A N 1
ATOM 1743 C CA . ALA A 1 219 ? 6.274 2.276 7.296 1.00 97.19 219 ALA A CA 1
ATOM 1744 C C . ALA A 1 219 ? 4.870 1.728 7.645 1.00 97.19 219 ALA A C 1
ATOM 1746 O O . ALA A 1 219 ? 3.999 2.484 8.080 1.00 97.19 219 ALA A O 1
ATOM 1747 N N . PRO A 1 220 ? 4.575 0.437 7.388 1.00 97.69 220 PRO A N 1
ATOM 1748 C CA . PRO A 1 220 ? 3.211 -0.070 7.454 1.00 97.69 220 PRO A CA 1
ATOM 1749 C C . PRO A 1 220 ? 2.706 -0.170 8.900 1.00 97.69 220 PRO A C 1
ATOM 1751 O O . PRO A 1 220 ? 3.339 -0.763 9.772 1.00 97.69 220 PRO A O 1
ATOM 1754 N N . SER A 1 221 ? 1.503 0.347 9.139 1.00 95.75 221 SER A N 1
ATOM 1755 C CA . SER A 1 221 ? 0.884 0.406 10.472 1.00 95.75 221 SER A CA 1
ATOM 1756 C C . SER A 1 221 ? 0.143 -0.892 10.839 1.00 95.75 221 SER A C 1
ATOM 1758 O O . SER A 1 221 ? -1.071 -0.900 11.009 1.00 95.75 221 SER A O 1
ATOM 1760 N N . THR A 1 222 ? 0.871 -2.012 10.881 1.00 96.19 222 THR A N 1
ATOM 1761 C CA . THR A 1 222 ? 0.288 -3.371 10.973 1.00 96.19 222 THR A CA 1
ATOM 1762 C C . THR A 1 222 ? -0.173 -3.804 12.365 1.00 96.19 222 THR A C 1
ATOM 1764 O O . THR A 1 222 ? -0.855 -4.822 12.474 1.00 96.19 222 THR A O 1
ATOM 1767 N N . ASP A 1 223 ? 0.171 -3.050 13.407 1.00 93.38 223 ASP A N 1
ATOM 1768 C CA . ASP A 1 223 ? -0.270 -3.304 14.779 1.00 93.38 223 ASP A CA 1
ATOM 1769 C C . ASP A 1 223 ? -1.259 -2.238 15.263 1.00 93.38 223 ASP A C 1
ATOM 1771 O O . ASP A 1 223 ? -1.434 -1.184 14.632 1.00 93.38 223 ASP A O 1
ATOM 1775 N N . LYS A 1 224 ? -1.947 -2.545 16.367 1.00 87.44 224 LYS A N 1
ATOM 1776 C CA . LYS A 1 224 ? -2.871 -1.619 17.014 1.00 87.44 224 LYS A CA 1
ATOM 1777 C C . LYS A 1 224 ? -2.184 -0.291 17.293 1.00 87.44 224 LYS A C 1
ATOM 1779 O O . LYS A 1 224 ? -0.982 -0.217 17.546 1.00 87.44 224 LYS A O 1
ATOM 1784 N N . ALA A 1 225 ? -2.964 0.776 17.225 1.00 77.62 225 ALA A N 1
ATOM 1785 C CA . ALA A 1 225 ? -2.430 2.083 17.557 1.00 77.62 225 ALA A CA 1
ATOM 1786 C C . ALA A 1 225 ? -2.055 2.152 19.053 1.00 77.62 225 ALA A C 1
ATOM 1788 O O . ALA A 1 225 ? -2.666 1.472 19.882 1.00 77.62 225 ALA A O 1
ATOM 1789 N N . GLU A 1 226 ? -1.041 2.955 19.391 1.00 73.75 226 GLU A N 1
ATOM 1790 C CA . GLU A 1 226 ? -0.658 3.197 20.788 1.00 73.75 226 GLU A CA 1
ATOM 1791 C C . GLU A 1 226 ? -1.849 3.728 21.593 1.00 73.75 226 GLU A C 1
ATOM 1793 O O . GLU A 1 226 ? -2.732 4.388 21.049 1.00 73.75 226 GLU A O 1
ATOM 1798 N N . SER A 1 227 ? -1.890 3.468 22.900 1.00 66.19 227 SER A N 1
ATOM 1799 C CA . SER A 1 227 ? -3.048 3.812 23.740 1.00 66.19 227 SER A CA 1
ATOM 1800 C C . SER A 1 227 ? -3.400 5.305 23.749 1.00 66.19 227 SER A C 1
ATOM 1802 O O . SER A 1 227 ? -4.553 5.648 23.974 1.00 66.19 227 SER A O 1
ATOM 1804 N N . ASP A 1 228 ? -2.432 6.185 23.489 1.00 66.81 228 ASP A N 1
ATOM 1805 C CA . ASP A 1 228 ? -2.602 7.642 23.443 1.00 66.81 228 ASP A CA 1
ATOM 1806 C C . ASP A 1 228 ? -2.761 8.195 22.011 1.00 66.81 228 ASP A C 1
ATOM 1808 O O . ASP A 1 228 ? -2.789 9.411 21.802 1.00 66.81 228 ASP A O 1
ATOM 1812 N N . TRP A 1 229 ? -2.868 7.331 20.993 1.00 72.00 229 TRP A N 1
ATOM 1813 C CA . TRP A 1 229 ? -2.899 7.772 19.596 1.00 72.00 229 TRP A CA 1
ATOM 1814 C C . TRP A 1 229 ? -4.085 8.697 19.301 1.00 72.00 229 TRP A C 1
ATOM 1816 O O . TRP A 1 229 ? -3.946 9.618 18.493 1.00 72.00 229 TRP A O 1
ATOM 1826 N N . ARG A 1 230 ? -5.228 8.464 19.965 1.00 73.81 230 ARG A N 1
ATOM 1827 C CA . ARG A 1 230 ? -6.453 9.265 19.837 1.00 73.81 230 ARG A CA 1
ATOM 1828 C C . ARG A 1 230 ? -6.202 10.699 20.262 1.00 73.81 230 ARG A C 1
ATOM 1830 O O . ARG A 1 230 ? -6.458 11.602 19.475 1.00 73.81 230 ARG A O 1
ATOM 1837 N N . ASP A 1 231 ? -5.625 10.880 21.445 1.00 73.25 231 ASP A N 1
ATOM 1838 C CA . ASP A 1 231 ? -5.309 12.195 22.004 1.00 73.25 231 ASP A CA 1
ATOM 1839 C C . ASP A 1 231 ? -4.215 12.918 21.202 1.00 73.25 231 ASP A C 1
ATOM 1841 O O . ASP A 1 231 ? -4.176 14.146 21.157 1.00 73.25 231 ASP A O 1
ATOM 1845 N N . LYS A 1 232 ? -3.338 12.165 20.522 1.00 73.38 232 LYS A N 1
ATOM 1846 C CA . LYS A 1 2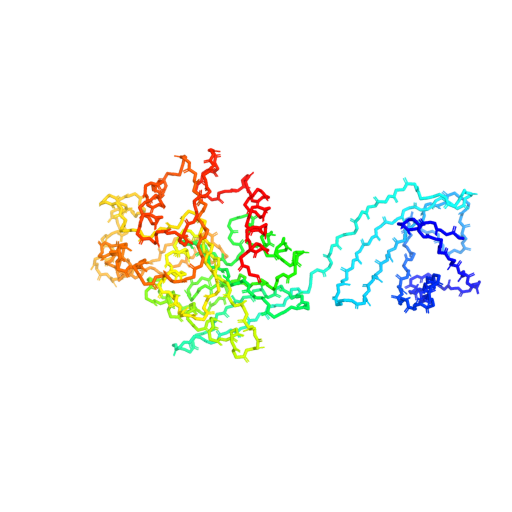32 ? -2.327 12.715 19.604 1.00 73.38 232 LYS A CA 1
ATOM 1847 C C . LYS A 1 232 ? -2.908 13.187 18.261 1.00 73.38 232 LYS A C 1
ATOM 1849 O O . LYS A 1 232 ? -2.307 14.055 17.630 1.00 73.38 232 LYS A O 1
ATOM 1854 N N . HIS A 1 233 ? -4.014 12.603 17.789 1.00 72.75 233 HIS A N 1
ATOM 1855 C CA . HIS A 1 233 ? -4.546 12.839 16.434 1.00 72.75 233 HIS A CA 1
ATOM 1856 C C . HIS A 1 233 ? -5.841 13.652 16.397 1.00 72.75 233 HIS A C 1
ATOM 1858 O O . HIS A 1 233 ? -6.108 14.294 15.377 1.00 72.75 233 HIS A O 1
ATOM 1864 N N . PHE A 1 234 ? -6.614 13.630 17.481 1.00 78.44 234 PHE A N 1
ATOM 1865 C CA . PHE A 1 234 ? -7.904 14.292 17.605 1.00 78.44 234 PHE A CA 1
ATOM 1866 C C . PHE A 1 234 ? -7.929 15.160 18.862 1.00 78.44 234 PHE A C 1
ATOM 1868 O O . PHE A 1 234 ? -7.479 14.764 19.935 1.00 78.44 234 PHE A O 1
ATOM 1875 N N . SER A 1 235 ? -8.500 16.350 18.741 1.00 81.94 235 SER A N 1
ATOM 1876 C CA . SER A 1 235 ? -8.835 17.196 19.879 1.00 81.94 235 SER A CA 1
ATOM 1877 C C . SER A 1 235 ? -9.962 16.582 20.719 1.00 81.94 235 SER A C 1
ATOM 1879 O O . SER A 1 235 ? -10.763 15.775 20.247 1.00 81.94 235 SER A O 1
ATOM 1881 N N . GLN A 1 236 ? -10.080 17.015 21.975 1.00 81.88 236 GLN A N 1
ATOM 1882 C CA . GLN A 1 236 ? -11.142 16.544 22.874 1.00 81.88 236 GLN A CA 1
ATOM 1883 C C . GLN A 1 236 ? -12.552 16.870 22.350 1.00 81.88 236 GLN A C 1
ATOM 1885 O O . GLN A 1 236 ? -13.488 16.100 22.551 1.00 81.88 236 GLN A O 1
ATOM 1890 N N . GLU A 1 237 ? -12.715 17.983 21.628 1.00 81.25 237 GLU A N 1
ATOM 1891 C CA . GLU A 1 237 ? -13.985 18.314 20.975 1.00 81.25 237 GLU A CA 1
ATOM 1892 C C . GLU A 1 237 ? -14.304 17.338 19.833 1.00 81.25 237 GLU A C 1
ATOM 1894 O O . GLU A 1 237 ? -15.450 16.919 19.671 1.00 81.25 237 GLU A O 1
ATOM 1899 N N . GLU A 1 238 ? -13.294 16.947 19.055 1.00 80.50 238 GLU A N 1
ATOM 1900 C CA . GLU A 1 238 ? -13.433 15.958 17.990 1.00 80.50 238 GLU A CA 1
ATOM 1901 C C . GLU A 1 238 ? -13.795 14.580 18.556 1.00 80.50 238 GLU A C 1
ATOM 1903 O O . GLU A 1 238 ? -14.745 13.959 18.081 1.00 80.50 238 GLU A O 1
ATOM 1908 N N . LEU A 1 239 ? -13.122 14.142 19.624 1.00 79.19 239 LEU A N 1
ATOM 1909 C CA . LEU A 1 239 ? -13.437 12.892 20.322 1.00 79.19 239 LEU A CA 1
ATOM 1910 C C . LEU A 1 239 ? -14.857 12.891 20.902 1.00 79.19 239 LEU A C 1
ATOM 1912 O O . LEU A 1 239 ? -15.576 11.906 20.754 1.00 79.19 239 LEU A O 1
ATOM 1916 N N . LYS A 1 240 ? -15.314 14.010 21.469 1.00 81.50 240 LYS A N 1
ATOM 1917 C CA . LYS A 1 240 ? -16.699 14.140 21.935 1.00 81.50 240 LYS A CA 1
ATOM 1918 C C . LYS A 1 240 ? -17.707 14.045 20.782 1.00 81.50 240 LYS A C 1
ATOM 1920 O O . LYS A 1 240 ? -18.722 13.364 20.895 1.00 81.50 240 LYS A O 1
ATOM 1925 N N . LYS A 1 241 ? -17.420 14.681 19.639 1.00 76.06 241 LYS A N 1
ATOM 1926 C CA . LYS A 1 241 ? -18.253 14.557 18.428 1.00 76.06 241 LYS A CA 1
ATOM 1927 C C . LYS A 1 241 ? -18.289 13.120 17.906 1.00 76.06 241 LYS A C 1
ATOM 1929 O O . LYS A 1 241 ? -19.348 12.682 17.461 1.00 76.06 241 LYS A O 1
ATOM 1934 N N . PHE A 1 242 ? -17.174 12.389 17.983 1.00 80.19 242 PHE A N 1
ATOM 1935 C CA . PHE A 1 242 ? -17.137 10.959 17.667 1.00 80.19 242 PHE A CA 1
ATOM 1936 C C . PHE A 1 242 ? -18.087 10.154 18.557 1.00 80.19 242 PHE A C 1
ATOM 1938 O O . PHE A 1 242 ? -18.828 9.324 18.035 1.00 80.19 242 PHE A O 1
ATOM 1945 N N . GLU A 1 243 ? -18.100 10.409 19.866 1.00 79.44 243 GLU A N 1
ATOM 1946 C CA . GLU A 1 243 ? -18.996 9.717 20.802 1.00 79.44 243 GLU A CA 1
ATOM 1947 C C . GLU A 1 243 ? -20.477 10.012 20.518 1.00 79.44 243 GLU A C 1
ATOM 1949 O O . GLU A 1 243 ? -21.305 9.104 20.550 1.00 79.44 243 GLU A O 1
ATOM 1954 N N . GLU A 1 244 ? -20.813 11.260 20.184 1.00 82.56 244 GLU A N 1
ATOM 1955 C CA . GLU A 1 244 ? -22.199 11.683 19.943 1.00 82.56 244 GLU A CA 1
ATOM 1956 C C . GLU A 1 244 ? -22.739 11.264 18.567 1.00 82.56 244 GLU A C 1
ATOM 1958 O O . GLU A 1 244 ? -23.899 10.868 18.447 1.00 82.56 244 GLU A O 1
ATOM 1963 N N . LYS A 1 245 ? -21.929 11.394 17.508 1.00 84.19 245 LYS A N 1
ATOM 1964 C CA . LYS A 1 245 ? -22.381 11.258 16.109 1.00 84.19 245 LYS A CA 1
ATOM 1965 C C . LYS A 1 245 ? -21.872 10.003 15.414 1.00 84.19 245 LYS A C 1
ATOM 1967 O O . LYS A 1 245 ? -22.345 9.680 14.329 1.00 84.19 245 LYS A O 1
ATOM 1972 N N . GLY A 1 246 ? -20.886 9.325 15.996 1.00 88.81 246 GLY A N 1
ATOM 1973 C CA . GLY A 1 246 ? -20.218 8.176 15.394 1.00 88.81 246 GLY A CA 1
ATOM 1974 C C . GLY A 1 246 ? -19.322 8.507 14.200 1.00 88.81 246 GLY A C 1
ATOM 1975 O O . GLY A 1 246 ? -18.719 7.595 13.652 1.00 88.81 246 GLY A O 1
ATOM 1976 N N . GLN A 1 247 ? -19.209 9.774 13.789 1.00 91.44 247 GLN A N 1
ATOM 1977 C CA . GLN A 1 247 ? -18.388 10.201 12.655 1.00 91.44 247 GLN A CA 1
ATOM 1978 C C . GLN A 1 247 ? -17.840 11.613 12.862 1.00 91.44 247 GLN A C 1
ATOM 1980 O O . GLN A 1 247 ? -18.451 12.433 13.556 1.00 91.44 247 GLN A O 1
ATOM 1985 N N . ILE A 1 248 ? -16.727 11.918 12.192 1.00 90.12 248 ILE A N 1
ATOM 1986 C CA . ILE A 1 248 ? -16.167 13.267 12.147 1.00 90.12 248 ILE A CA 1
ATOM 1987 C C . ILE A 1 248 ? -15.672 13.666 10.760 1.00 90.12 248 ILE A C 1
ATOM 1989 O O . ILE A 1 248 ? -15.147 12.840 10.019 1.00 90.12 248 ILE A O 1
ATOM 1993 N N . ASN A 1 249 ? -15.757 14.963 10.461 1.00 91.38 249 ASN A N 1
ATOM 1994 C CA . ASN A 1 249 ? -15.040 15.572 9.347 1.00 91.38 249 ASN A CA 1
ATOM 1995 C C . ASN A 1 249 ? -13.639 15.972 9.814 1.00 91.38 249 ASN A C 1
ATOM 1997 O O . ASN A 1 249 ? -13.504 16.832 10.682 1.00 91.38 249 ASN A O 1
ATOM 2001 N N . TYR A 1 250 ? -12.612 15.368 9.226 1.00 89.12 250 TYR A N 1
ATOM 2002 C CA . TYR A 1 250 ? -11.211 15.637 9.532 1.00 89.12 250 TYR A CA 1
ATOM 2003 C C . TYR A 1 250 ? -10.538 16.312 8.339 1.00 89.12 250 TYR A C 1
ATOM 2005 O O . TYR A 1 250 ? -10.688 15.847 7.209 1.00 89.12 250 TYR A O 1
ATOM 2013 N N . ALA A 1 251 ? -9.813 17.407 8.575 1.00 90.75 251 ALA A N 1
ATOM 2014 C CA . ALA A 1 251 ? -9.186 18.189 7.508 1.00 90.75 251 ALA A CA 1
ATOM 2015 C C . ALA A 1 251 ? -8.271 17.309 6.643 1.00 90.75 251 ALA A C 1
ATOM 2017 O O . ALA A 1 251 ? -7.387 16.621 7.168 1.00 90.75 251 ALA A O 1
ATOM 2018 N N . SER A 1 252 ? -8.482 17.315 5.324 1.00 90.88 252 SER A N 1
ATOM 2019 C CA . SER A 1 252 ? -7.737 16.426 4.433 1.00 90.88 252 SER A CA 1
ATOM 2020 C C . SER A 1 252 ? -6.306 16.908 4.211 1.00 90.88 252 SER A C 1
ATOM 2022 O O . SER A 1 252 ? -6.026 18.105 4.242 1.00 90.88 252 SER A O 1
ATOM 2024 N N . LYS A 1 253 ? -5.389 15.974 3.933 1.00 89.31 253 LYS A N 1
ATOM 2025 C CA . LYS A 1 253 ? -4.069 16.297 3.360 1.00 89.31 253 LYS A CA 1
ATOM 2026 C C . LYS A 1 253 ? -4.008 16.050 1.848 1.00 89.31 253 LYS A C 1
ATOM 2028 O O . LYS A 1 253 ? -2.925 16.175 1.275 1.00 89.31 253 LYS A O 1
ATOM 2033 N N . GLY A 1 254 ? -5.123 15.647 1.239 1.00 89.06 254 GLY A N 1
ATOM 2034 C CA . GLY A 1 254 ? -5.283 15.491 -0.205 1.00 89.06 254 GLY A CA 1
ATOM 2035 C C . GLY A 1 254 ? -6.017 16.671 -0.843 1.00 89.06 254 GLY A C 1
ATOM 2036 O O . GLY A 1 254 ? -6.063 17.763 -0.283 1.00 89.06 254 GLY A O 1
ATOM 2037 N N . ILE A 1 255 ? -6.616 16.438 -2.012 1.00 90.81 255 ILE A N 1
ATOM 2038 C CA . ILE A 1 255 ? -7.350 17.474 -2.767 1.00 90.81 255 ILE A CA 1
ATOM 2039 C C . ILE A 1 255 ? -8.720 17.868 -2.182 1.00 90.81 255 ILE A C 1
ATOM 2041 O O . ILE A 1 255 ? -9.316 18.842 -2.637 1.00 90.81 255 ILE A O 1
ATOM 2045 N N . ARG A 1 256 ? -9.258 17.088 -1.238 1.00 93.25 256 ARG A N 1
ATOM 2046 C CA . ARG A 1 256 ? -10.554 17.348 -0.589 1.00 93.25 256 ARG A CA 1
ATOM 2047 C C . ARG A 1 256 ? -10.382 18.350 0.551 1.00 93.25 256 ARG A C 1
ATOM 2049 O O . ARG A 1 256 ? -9.312 18.424 1.136 1.00 93.25 256 ARG A O 1
ATOM 2056 N N . ASP A 1 257 ? -11.446 19.040 0.952 1.00 93.88 257 ASP A N 1
ATOM 2057 C CA . ASP A 1 257 ? -11.391 19.877 2.162 1.00 93.88 257 ASP A CA 1
ATOM 2058 C C . ASP A 1 257 ? -11.299 19.017 3.436 1.00 93.88 257 ASP A C 1
ATOM 2060 O O . ASP A 1 257 ? -10.560 19.320 4.375 1.00 93.88 257 ASP A O 1
ATOM 2064 N N . TYR A 1 258 ? -12.034 17.904 3.463 1.00 93.88 258 TYR A N 1
ATOM 2065 C CA . TYR A 1 258 ? -12.064 16.963 4.577 1.00 93.88 258 TYR A CA 1
ATOM 2066 C C . TYR A 1 258 ? -12.291 15.525 4.103 1.00 93.88 258 TYR A C 1
ATOM 2068 O O . TYR A 1 258 ? -12.779 15.277 2.999 1.00 93.88 258 TYR A O 1
ATOM 2076 N N . ILE A 1 259 ? -11.952 14.581 4.976 1.00 94.94 259 ILE A N 1
ATOM 2077 C CA . ILE A 1 259 ? -12.420 13.195 4.926 1.00 94.94 259 ILE A CA 1
ATOM 2078 C C . ILE A 1 259 ? -13.420 12.961 6.058 1.00 94.94 259 ILE A C 1
ATOM 2080 O O . ILE A 1 259 ? -13.368 13.640 7.086 1.00 94.94 259 ILE A O 1
ATOM 2084 N N . VAL A 1 260 ? -14.309 11.987 5.893 1.00 95.06 260 VAL A N 1
ATOM 2085 C CA . VAL A 1 260 ? -15.181 11.526 6.980 1.00 95.06 260 VAL A CA 1
ATOM 2086 C C . VAL A 1 260 ? -14.525 10.316 7.631 1.00 95.06 260 VAL A C 1
ATOM 2088 O O . VAL A 1 260 ? -14.218 9.355 6.935 1.00 95.06 260 VAL A O 1
ATOM 2091 N N . ILE A 1 261 ? -14.299 10.342 8.941 1.00 93.75 261 ILE A N 1
ATOM 2092 C CA . ILE A 1 261 ? -13.781 9.197 9.702 1.00 93.75 261 ILE A CA 1
ATOM 2093 C C . ILE A 1 261 ? -14.919 8.637 10.545 1.00 93.75 261 ILE A C 1
ATOM 2095 O O . ILE A 1 261 ? -15.547 9.382 11.297 1.00 93.75 261 ILE A O 1
ATOM 2099 N N . ASP A 1 262 ? -15.179 7.336 10.425 1.00 93.81 262 ASP A N 1
ATOM 2100 C CA . ASP A 1 262 ? -16.164 6.644 11.257 1.00 93.81 262 ASP A CA 1
ATOM 2101 C C . ASP A 1 262 ? -15.551 6.206 12.588 1.00 93.81 262 ASP A C 1
ATOM 2103 O O . ASP A 1 262 ? -14.373 5.853 12.648 1.00 93.81 262 ASP A O 1
ATOM 2107 N N . LYS A 1 263 ? -16.348 6.152 13.657 1.00 90.00 263 LYS A N 1
ATOM 2108 C CA . LYS A 1 263 ? -15.926 5.578 14.941 1.00 90.00 263 LYS A CA 1
ATOM 2109 C C . LYS A 1 263 ? -15.435 4.137 14.789 1.00 90.00 263 LYS A C 1
ATOM 2111 O O . LYS A 1 263 ? -14.521 3.736 15.505 1.00 90.00 263 LYS A O 1
ATOM 2116 N N . GLN A 1 264 ? -15.968 3.395 13.814 1.00 93.19 264 GLN A N 1
ATOM 2117 C CA . GLN A 1 264 ? -15.526 2.043 13.507 1.00 93.19 264 GLN A CA 1
ATOM 2118 C C . GLN A 1 264 ? -14.030 2.009 13.164 1.00 93.19 264 GLN A C 1
ATOM 2120 O O . GLN A 1 264 ? -13.355 1.064 13.552 1.00 93.19 264 GLN A O 1
ATOM 2125 N N . TYR A 1 265 ? -13.469 3.041 12.521 1.00 93.06 265 TYR A N 1
ATOM 2126 C CA . TYR A 1 265 ? -12.021 3.108 12.290 1.00 93.06 265 TYR A CA 1
ATOM 2127 C C . TYR A 1 265 ? -11.233 3.069 13.603 1.00 93.06 265 TYR A C 1
ATOM 2129 O O . TYR A 1 265 ? -10.230 2.366 13.701 1.00 93.06 265 TYR A O 1
ATOM 2137 N N . ILE A 1 266 ? -11.687 3.802 14.623 1.00 87.88 266 ILE A N 1
ATOM 2138 C CA . ILE A 1 266 ? -11.034 3.834 15.936 1.00 87.88 266 ILE A CA 1
ATOM 2139 C C . ILE A 1 266 ? -11.116 2.454 16.589 1.00 87.88 266 ILE A C 1
ATOM 2141 O O . ILE A 1 266 ? -10.092 1.911 16.998 1.00 87.88 266 ILE A O 1
ATOM 2145 N N . GLU A 1 267 ? -12.309 1.860 16.609 1.00 89.38 267 GLU A N 1
ATOM 2146 C CA . GLU A 1 267 ? -12.541 0.525 17.168 1.00 89.38 267 GLU A CA 1
ATOM 2147 C C . GLU A 1 267 ? -11.689 -0.542 16.455 1.00 89.38 267 GLU A C 1
ATOM 2149 O O . GLU A 1 267 ? -11.080 -1.394 17.101 1.00 89.38 267 GLU A O 1
ATOM 2154 N N . GLU A 1 268 ? -11.585 -0.487 15.125 1.00 94.06 268 GLU A N 1
ATOM 2155 C CA . GLU A 1 268 ? -10.755 -1.395 14.330 1.00 94.06 268 GLU A CA 1
ATOM 2156 C C . GLU A 1 268 ? -9.257 -1.210 14.613 1.00 94.06 268 GLU A C 1
ATOM 2158 O O . GLU A 1 268 ? -8.520 -2.195 14.648 1.00 94.06 268 GLU A O 1
ATOM 2163 N N . ARG A 1 269 ? -8.793 0.028 14.841 1.00 91.88 269 ARG A N 1
ATOM 2164 C CA . ARG A 1 269 ? -7.398 0.325 15.215 1.00 91.88 269 ARG A CA 1
ATOM 2165 C C . ARG A 1 269 ? -7.058 -0.150 16.623 1.00 91.88 269 ARG A C 1
ATOM 2167 O O . ARG A 1 269 ? -5.946 -0.627 16.828 1.00 91.88 269 ARG A O 1
ATOM 2174 N N . GLU A 1 270 ? -7.972 -0.007 17.578 1.00 89.19 270 GLU A N 1
ATOM 2175 C CA . GLU A 1 270 ? -7.773 -0.418 18.975 1.00 89.19 270 GLU A CA 1
ATOM 2176 C C . GLU A 1 270 ? -7.811 -1.947 19.136 1.00 89.19 270 GLU A C 1
ATOM 2178 O O . GLU A 1 270 ? -7.042 -2.512 19.916 1.00 89.19 270 GLU A O 1
ATOM 2183 N N . ASN A 1 271 ? -8.664 -2.626 18.359 1.00 91.50 271 ASN A N 1
ATOM 2184 C CA . ASN A 1 271 ? -8.840 -4.081 18.404 1.00 91.50 271 ASN A CA 1
ATOM 2185 C C . ASN A 1 271 ? -7.961 -4.852 17.406 1.00 91.50 271 ASN A C 1
ATOM 2187 O O . ASN A 1 271 ? -8.070 -6.081 17.308 1.00 91.50 271 ASN A O 1
ATOM 2191 N N . LEU A 1 272 ? -7.103 -4.160 16.650 1.00 95.38 272 LEU A N 1
ATOM 2192 C CA . LEU A 1 272 ? -6.228 -4.795 15.674 1.00 95.38 272 LEU A CA 1
ATOM 2193 C C . LEU A 1 272 ? -5.291 -5.797 16.359 1.00 95.38 272 LEU A C 1
ATOM 2195 O O . LEU A 1 272 ? -4.703 -5.531 17.405 1.00 95.38 272 LEU A O 1
ATOM 2199 N N . ASN A 1 273 ? -5.135 -6.966 15.744 1.00 96.62 273 ASN A N 1
ATOM 2200 C CA . ASN A 1 273 ? -4.210 -7.990 16.204 1.00 96.62 273 ASN A CA 1
ATOM 2201 C C . ASN A 1 273 ? -3.209 -8.280 15.089 1.00 96.62 273 ASN A C 1
ATOM 2203 O O . ASN A 1 273 ? -3.541 -8.990 14.138 1.00 96.62 273 ASN A O 1
ATOM 2207 N N . GLN A 1 274 ? -1.994 -7.747 15.220 1.00 97.44 274 GLN A N 1
ATOM 2208 C CA . GLN A 1 274 ? -0.951 -7.874 14.202 1.00 97.44 274 GLN A CA 1
ATOM 2209 C C . GLN A 1 274 ? -0.695 -9.330 13.797 1.00 97.44 274 GLN A C 1
ATOM 2211 O O . GLN A 1 274 ? -0.592 -9.634 12.609 1.00 97.44 274 GLN A O 1
ATOM 2216 N N . LYS A 1 275 ? -0.666 -10.259 14.760 1.00 97.94 275 LYS A N 1
ATOM 2217 C CA . LYS A 1 275 ? -0.466 -11.681 14.464 1.00 97.94 275 LYS A CA 1
ATOM 2218 C C . LYS A 1 275 ? -1.548 -12.222 13.530 1.00 97.94 275 LYS A C 1
ATOM 2220 O O . LYS A 1 275 ? -1.208 -12.822 12.519 1.00 97.94 275 LYS A O 1
ATOM 2225 N N . LYS A 1 276 ? -2.829 -11.956 13.807 1.00 97.75 276 LYS A N 1
ATOM 2226 C CA . LYS A 1 276 ? -3.939 -12.389 12.935 1.00 97.75 276 LYS A CA 1
ATOM 2227 C C . LYS A 1 276 ? -3.865 -11.780 11.534 1.00 97.75 276 LYS A C 1
ATOM 2229 O O . LYS A 1 276 ? -4.261 -12.425 10.568 1.00 97.75 276 LYS A O 1
ATOM 2234 N N . VAL A 1 277 ? -3.373 -10.544 11.423 1.00 97.81 277 VAL A N 1
ATOM 2235 C CA . VAL A 1 277 ? -3.181 -9.868 10.129 1.00 97.81 277 VAL A CA 1
ATOM 2236 C C . VAL A 1 277 ? -2.092 -10.562 9.306 1.00 97.81 277 VAL A C 1
ATOM 2238 O O . VAL A 1 277 ? -2.234 -10.693 8.092 1.00 97.81 277 VAL A O 1
ATOM 2241 N N . LEU A 1 278 ? -1.010 -11.007 9.950 1.00 98.50 278 LEU A N 1
ATOM 2242 C CA . LEU A 1 278 ? 0.221 -11.402 9.262 1.00 98.50 278 LEU A CA 1
ATOM 2243 C C . LEU A 1 278 ? 0.467 -12.919 9.186 1.00 98.50 278 LEU A C 1
ATOM 2245 O O . LEU A 1 278 ? 1.195 -13.363 8.301 1.00 98.50 278 LEU A O 1
ATOM 2249 N N . GLU A 1 279 ? -0.145 -13.731 10.053 1.00 96.69 279 GLU A N 1
ATOM 2250 C CA . GLU A 1 279 ? 0.172 -15.168 10.184 1.00 96.69 279 GLU A CA 1
ATOM 2251 C C . GLU A 1 279 ? -0.108 -15.997 8.919 1.00 96.69 279 GLU A C 1
ATOM 2253 O O . GLU A 1 279 ? 0.500 -17.046 8.715 1.00 96.69 279 GLU A O 1
ATOM 2258 N N . ASN A 1 280 ? -0.997 -15.520 8.043 1.00 95.69 280 ASN A N 1
ATOM 2259 C CA . ASN A 1 280 ? -1.384 -16.214 6.812 1.00 95.69 280 ASN A CA 1
ATOM 2260 C C . ASN A 1 280 ? -0.703 -15.663 5.546 1.00 95.69 280 ASN A C 1
ATOM 2262 O O . ASN A 1 280 ? -1.029 -16.095 4.434 1.00 95.69 280 ASN A O 1
ATOM 2266 N N . ILE A 1 281 ? 0.235 -14.721 5.685 1.00 98.31 281 ILE A N 1
ATOM 2267 C CA . ILE A 1 281 ? 0.945 -14.138 4.544 1.00 98.31 281 ILE A CA 1
ATOM 2268 C C . ILE A 1 281 ? 1.947 -15.154 3.987 1.00 98.31 281 ILE A C 1
ATOM 2270 O O . ILE A 1 281 ? 2.864 -15.624 4.663 1.00 98.31 281 ILE A O 1
ATOM 2274 N N . ASN A 1 282 ? 1.749 -15.522 2.720 1.00 96.62 282 ASN A N 1
ATOM 2275 C CA . ASN A 1 282 ? 2.517 -16.575 2.054 1.00 96.62 282 ASN A CA 1
ATOM 2276 C C . ASN A 1 282 ? 3.284 -16.106 0.811 1.00 96.62 282 ASN A C 1
ATOM 2278 O O . ASN A 1 282 ? 3.959 -16.919 0.183 1.00 96.62 282 ASN A O 1
ATOM 2282 N N . CYS A 1 283 ? 3.223 -14.819 0.473 1.00 98.50 283 CYS A N 1
ATOM 2283 C CA . CYS A 1 283 ? 4.063 -14.217 -0.560 1.00 98.50 283 CYS A CA 1
ATOM 2284 C C . CYS A 1 283 ? 5.325 -13.575 0.048 1.00 98.50 283 CYS A C 1
ATOM 2286 O O . CYS A 1 283 ? 5.336 -13.285 1.245 1.00 98.50 283 CYS A O 1
ATOM 2288 N N . PRO A 1 284 ? 6.362 -13.304 -0.763 1.00 98.75 284 PRO A N 1
ATOM 2289 C CA . PRO A 1 284 ? 7.446 -12.400 -0.394 1.00 98.75 284 PRO A CA 1
ATOM 2290 C C . PRO A 1 284 ? 6.937 -11.036 0.096 1.00 98.75 284 PRO A C 1
ATOM 2292 O O . PRO A 1 284 ? 5.999 -10.466 -0.475 1.00 98.75 284 PRO A O 1
ATOM 2295 N N . VAL A 1 285 ? 7.576 -10.504 1.136 1.00 98.88 285 VAL A N 1
ATOM 2296 C CA . VAL A 1 285 ? 7.265 -9.208 1.745 1.00 98.88 285 VAL A CA 1
ATOM 2297 C C . VAL A 1 285 ? 8.539 -8.386 1.900 1.00 98.88 285 VAL A C 1
ATOM 2299 O O . VAL A 1 285 ? 9.524 -8.871 2.449 1.00 98.88 285 VAL A O 1
ATOM 2302 N N . LEU A 1 286 ? 8.499 -7.129 1.467 1.00 98.88 286 LEU A N 1
ATOM 2303 C CA . LEU A 1 286 ? 9.552 -6.148 1.718 1.00 98.88 286 LEU A CA 1
ATOM 2304 C C . LEU A 1 286 ? 8.993 -4.995 2.548 1.00 98.88 286 LEU A C 1
ATOM 2306 O O . LEU A 1 286 ? 8.027 -4.347 2.147 1.00 98.88 286 LEU A O 1
ATOM 2310 N N . LEU A 1 287 ? 9.606 -4.721 3.692 1.00 98.81 287 LEU A N 1
ATOM 2311 C CA . LEU A 1 287 ? 9.234 -3.627 4.579 1.00 98.81 287 LEU A CA 1
ATOM 2312 C C . LEU A 1 287 ? 10.313 -2.550 4.560 1.00 98.81 287 LEU A C 1
ATOM 2314 O O . LEU A 1 287 ? 11.491 -2.860 4.647 1.00 98.81 287 LEU A O 1
ATOM 2318 N N . PHE A 1 288 ? 9.915 -1.287 4.489 1.00 98.56 288 PHE A N 1
ATOM 2319 C CA . PHE A 1 288 ? 10.789 -0.133 4.676 1.00 98.56 288 PHE A CA 1
ATOM 2320 C C . PHE A 1 288 ? 10.403 0.567 5.977 1.00 98.56 288 PHE A C 1
ATOM 2322 O O . PHE A 1 288 ? 9.226 0.883 6.160 1.00 98.56 288 PHE A O 1
ATOM 2329 N N . HIS A 1 289 ? 11.368 0.839 6.857 1.00 97.94 289 HIS A N 1
ATOM 2330 C CA . HIS A 1 289 ? 11.122 1.569 8.105 1.00 97.94 289 HIS A CA 1
ATOM 2331 C C . HIS A 1 289 ? 12.299 2.480 8.486 1.00 97.94 289 HIS A C 1
ATOM 2333 O O . HIS A 1 289 ? 13.452 2.159 8.193 1.00 97.94 289 HIS A O 1
ATOM 2339 N N . SER A 1 290 ? 11.993 3.629 9.098 1.00 96.00 290 SER A N 1
ATOM 2340 C CA . SER A 1 290 ? 12.979 4.617 9.560 1.00 96.00 290 SER A CA 1
ATOM 2341 C C . SER A 1 290 ? 13.117 4.602 11.083 1.00 96.00 290 SER A C 1
ATOM 2343 O O . SER A 1 290 ? 12.109 4.454 11.769 1.00 96.00 290 SER A O 1
ATOM 2345 N N . ASP A 1 291 ? 14.321 4.805 11.625 1.00 92.88 291 ASP A N 1
ATOM 2346 C CA . ASP A 1 291 ? 14.529 4.916 13.086 1.00 92.88 291 ASP A CA 1
ATOM 2347 C C . ASP A 1 291 ? 13.795 6.100 13.726 1.00 92.88 291 ASP A C 1
ATOM 2349 O O . ASP A 1 291 ? 13.371 6.029 14.877 1.00 92.88 291 ASP A O 1
ATOM 2353 N N . ASP A 1 292 ? 13.660 7.197 12.990 1.00 94.00 292 ASP A N 1
ATOM 2354 C CA . ASP A 1 292 ? 13.053 8.446 13.443 1.00 94.00 292 ASP A CA 1
ATOM 2355 C C . ASP A 1 292 ? 11.564 8.573 13.078 1.00 94.00 292 ASP A C 1
ATOM 2357 O O . ASP A 1 292 ? 11.010 9.679 13.073 1.00 94.00 292 ASP A O 1
ATOM 2361 N N . ASP A 1 293 ? 10.898 7.457 12.763 1.00 93.88 293 ASP A N 1
ATOM 2362 C CA . ASP A 1 293 ? 9.454 7.435 12.558 1.00 93.88 293 ASP A CA 1
ATOM 2363 C C . ASP A 1 293 ? 8.715 7.752 13.870 1.00 93.88 293 ASP A C 1
ATOM 2365 O O . ASP A 1 293 ? 8.739 6.999 14.841 1.00 93.88 293 ASP A O 1
ATOM 2369 N N . LYS A 1 294 ? 8.055 8.914 13.898 1.00 90.31 294 LYS A N 1
ATOM 2370 C CA . LYS A 1 294 ? 7.321 9.419 15.069 1.00 90.31 294 LYS A CA 1
ATOM 2371 C C . LYS A 1 294 ? 5.857 8.979 15.118 1.00 90.31 294 LYS A C 1
ATOM 2373 O O . LYS A 1 294 ? 5.156 9.368 16.049 1.00 90.31 294 LYS A O 1
ATOM 2378 N N . PHE A 1 295 ? 5.373 8.263 14.104 1.00 88.56 295 PHE A N 1
ATOM 2379 C CA . PHE A 1 295 ? 3.962 7.885 13.972 1.00 88.56 295 PHE A CA 1
ATOM 2380 C C . PHE A 1 295 ? 3.755 6.380 14.078 1.00 88.56 295 PHE A C 1
ATOM 2382 O O . PHE A 1 295 ? 2.770 5.943 14.668 1.00 88.56 295 PHE A O 1
ATOM 2389 N N . VAL A 1 296 ? 4.663 5.593 13.504 1.00 91.38 296 VAL A N 1
ATOM 2390 C CA . VAL A 1 296 ? 4.656 4.135 13.617 1.00 91.38 296 VAL A CA 1
ATOM 2391 C C . VAL A 1 296 ? 6.010 3.722 14.184 1.00 91.38 296 VAL A C 1
ATOM 2393 O O . VAL A 1 296 ? 7.018 3.968 13.535 1.00 91.38 296 VAL A O 1
ATOM 2396 N N . PRO A 1 297 ? 6.066 3.119 15.382 1.00 92.69 297 PRO A N 1
ATOM 2397 C CA . PRO A 1 297 ? 7.326 2.643 15.934 1.00 92.69 297 PRO A CA 1
ATOM 2398 C C . PRO A 1 297 ? 7.966 1.572 15.046 1.00 92.69 297 PRO A C 1
ATOM 2400 O O . PRO A 1 297 ? 7.278 0.680 14.543 1.00 92.69 297 PRO A O 1
ATOM 2403 N N . MET A 1 298 ? 9.296 1.599 14.929 1.00 93.19 298 MET A N 1
ATOM 2404 C CA . MET A 1 298 ? 10.063 0.616 14.150 1.00 93.19 298 MET A CA 1
ATOM 2405 C C . MET A 1 298 ? 9.779 -0.835 14.563 1.00 93.19 298 MET A C 1
ATOM 2407 O O . MET A 1 298 ? 9.700 -1.715 13.701 1.00 93.19 298 MET A O 1
ATOM 2411 N N . SER A 1 299 ? 9.520 -1.061 15.855 1.00 95.00 299 SER A N 1
ATOM 2412 C CA . SER A 1 299 ? 9.159 -2.368 16.413 1.00 95.00 299 SER A CA 1
ATOM 2413 C C . SER A 1 299 ? 7.935 -2.996 15.747 1.00 95.00 299 SER A C 1
ATOM 2415 O O . SER A 1 299 ? 7.837 -4.217 15.675 1.00 95.00 299 SER A O 1
ATOM 2417 N N . VAL A 1 300 ? 7.028 -2.195 15.175 1.00 96.00 300 VAL A N 1
ATOM 2418 C CA . VAL A 1 300 ? 5.891 -2.707 14.399 1.00 96.00 300 VAL A CA 1
ATOM 2419 C C . VAL A 1 300 ? 6.380 -3.504 13.189 1.00 96.00 300 VAL A C 1
ATOM 2421 O O . VAL A 1 300 ? 5.857 -4.582 12.916 1.00 96.00 300 VAL A O 1
ATOM 2424 N N . SER A 1 301 ? 7.388 -3.018 12.459 1.00 97.62 301 SER A N 1
ATOM 2425 C CA . SER A 1 301 ? 7.950 -3.759 11.325 1.00 97.62 301 SER A CA 1
ATOM 2426 C C . SER A 1 301 ? 8.895 -4.878 11.749 1.00 97.62 301 SER A C 1
ATOM 2428 O O . SER A 1 301 ? 8.918 -5.902 11.072 1.00 97.62 301 SER A O 1
ATOM 2430 N N . GLU A 1 302 ? 9.621 -4.731 12.857 1.00 97.50 302 GLU A N 1
ATOM 2431 C CA . GLU A 1 302 ? 10.447 -5.815 13.413 1.00 97.50 302 GLU A CA 1
ATOM 2432 C C . GLU A 1 302 ? 9.574 -7.019 13.799 1.00 97.50 302 GLU A C 1
ATOM 2434 O O . GLU A 1 302 ? 9.779 -8.119 13.284 1.00 97.50 302 GLU A O 1
ATOM 2439 N N . ASN A 1 303 ? 8.506 -6.791 14.571 1.00 97.88 303 ASN A N 1
ATOM 2440 C CA . ASN A 1 303 ? 7.533 -7.825 14.934 1.00 97.88 303 ASN A CA 1
ATOM 2441 C C . ASN A 1 303 ? 6.863 -8.441 13.696 1.00 97.88 303 ASN A C 1
ATOM 2443 O O . ASN A 1 303 ? 6.612 -9.645 13.649 1.00 97.88 303 ASN A O 1
ATOM 2447 N N . ALA A 1 304 ? 6.582 -7.635 12.665 1.00 98.31 304 ALA A N 1
ATOM 2448 C CA . ALA A 1 304 ? 6.016 -8.141 11.418 1.00 98.31 304 ALA A CA 1
ATOM 2449 C C . ALA A 1 304 ? 6.958 -9.134 10.717 1.00 98.31 304 ALA A C 1
ATOM 2451 O O . ALA A 1 304 ? 6.491 -10.162 10.226 1.00 98.31 304 ALA A O 1
ATOM 2452 N N . VAL A 1 305 ? 8.270 -8.868 10.701 1.00 98.31 305 VAL A N 1
ATOM 2453 C CA . VAL A 1 305 ? 9.265 -9.817 10.174 1.00 98.31 305 VAL A CA 1
ATOM 2454 C C . VAL A 1 305 ? 9.282 -11.101 10.993 1.00 98.31 305 VAL A C 1
ATOM 2456 O O . VAL A 1 305 ? 9.291 -12.181 10.409 1.00 98.31 305 VAL A O 1
ATOM 2459 N N . GLU A 1 306 ? 9.228 -11.012 12.323 1.00 98.25 306 GLU A N 1
ATOM 2460 C CA . GLU A 1 306 ? 9.195 -12.197 13.188 1.00 98.25 306 GLU A CA 1
ATOM 2461 C C . GLU A 1 306 ? 7.958 -13.071 12.933 1.00 98.25 306 GLU A C 1
ATOM 2463 O O . GLU A 1 306 ? 8.072 -14.294 12.841 1.00 98.25 306 GLU A O 1
ATOM 2468 N N . ILE A 1 307 ? 6.781 -12.457 12.768 1.00 98.44 307 ILE A N 1
ATOM 2469 C CA . ILE A 1 307 ? 5.522 -13.176 12.524 1.00 98.44 307 ILE A CA 1
ATOM 2470 C C . ILE A 1 307 ? 5.500 -13.821 11.131 1.00 98.44 307 ILE A C 1
ATOM 2472 O O . ILE A 1 307 ? 5.068 -14.966 10.994 1.00 98.44 307 ILE A O 1
ATOM 2476 N N . ILE A 1 308 ? 5.937 -13.099 10.094 1.00 98.44 308 ILE A N 1
ATOM 2477 C CA . ILE A 1 308 ? 5.922 -13.588 8.704 1.00 98.44 308 ILE A CA 1
ATOM 2478 C C . ILE A 1 308 ? 7.057 -14.602 8.462 1.00 98.44 308 ILE A C 1
ATOM 2480 O O . ILE A 1 308 ? 6.937 -15.502 7.622 1.00 98.44 308 ILE A O 1
ATOM 2484 N N . GLY A 1 309 ? 8.160 -14.477 9.200 1.00 97.81 309 GLY A N 1
ATOM 2485 C CA . GLY A 1 309 ? 9.325 -15.346 9.118 1.00 97.81 309 GLY A CA 1
ATOM 2486 C C . GLY A 1 309 ? 10.148 -15.117 7.850 1.00 97.81 309 GLY A C 1
ATOM 2487 O O . GLY A 1 309 ? 10.324 -13.998 7.377 1.00 97.81 309 GLY A O 1
ATOM 2488 N N . ASN A 1 310 ? 10.649 -16.204 7.260 1.00 96.75 310 ASN A N 1
ATOM 2489 C CA . ASN A 1 310 ? 11.618 -16.181 6.153 1.00 96.75 310 ASN A CA 1
ATOM 2490 C C . ASN A 1 310 ? 11.119 -15.570 4.827 1.00 96.75 310 ASN A C 1
ATOM 2492 O O . ASN A 1 310 ? 11.877 -15.519 3.859 1.00 96.75 310 ASN A O 1
ATOM 2496 N N . LYS A 1 311 ? 9.853 -15.149 4.758 1.00 97.50 311 LYS A N 1
ATOM 2497 C CA . LYS A 1 311 ? 9.263 -14.486 3.586 1.00 97.50 311 LYS A CA 1
ATOM 2498 C C . LYS A 1 311 ? 9.340 -12.964 3.678 1.00 97.50 311 LYS A C 1
ATOM 2500 O O . LYS A 1 311 ? 9.077 -12.311 2.673 1.00 97.50 311 LYS A O 1
ATOM 2505 N N . ALA A 1 312 ? 9.660 -12.413 4.849 1.00 98.44 312 ALA A N 1
ATOM 2506 C CA . ALA A 1 312 ? 9.755 -10.980 5.068 1.00 98.44 312 ALA A CA 1
ATOM 2507 C C . ALA A 1 312 ? 11.208 -10.514 5.153 1.00 98.44 312 ALA A C 1
ATOM 2509 O O . ALA A 1 312 ? 12.037 -11.107 5.840 1.00 98.44 312 ALA A O 1
ATOM 2510 N N . GLU A 1 313 ? 11.488 -9.405 4.480 1.00 98.50 313 GLU A N 1
ATOM 2511 C CA . GLU A 1 313 ? 12.745 -8.673 4.559 1.00 98.50 313 GLU A CA 1
ATOM 2512 C C . GLU A 1 313 ? 12.451 -7.250 5.043 1.00 98.50 313 GLU A C 1
ATOM 2514 O O . GLU A 1 313 ? 11.521 -6.603 4.557 1.00 98.50 313 GLU A O 1
ATOM 2519 N N . LEU A 1 314 ? 13.236 -6.755 6.002 1.00 98.19 314 LEU A N 1
ATOM 2520 C CA . LEU A 1 314 ? 13.141 -5.383 6.500 1.00 98.19 314 LEU A CA 1
ATOM 2521 C C . LEU A 1 314 ? 14.346 -4.577 6.029 1.00 98.19 314 LEU A C 1
ATOM 2523 O O . LEU A 1 314 ? 15.489 -4.852 6.390 1.00 98.19 314 LEU A O 1
ATOM 2527 N N . TYR A 1 315 ? 14.062 -3.547 5.244 1.00 97.56 315 TYR A N 1
ATOM 2528 C CA . TYR A 1 315 ? 14.987 -2.481 4.944 1.00 97.56 315 TYR A CA 1
ATOM 2529 C C . TYR A 1 315 ? 14.849 -1.348 5.958 1.00 97.56 315 TYR A C 1
ATOM 2531 O O . TYR A 1 315 ? 13.848 -0.630 6.011 1.00 97.56 315 TYR A O 1
ATOM 2539 N N . PHE A 1 316 ? 15.906 -1.179 6.737 1.00 92.94 316 PHE A N 1
ATOM 2540 C CA . PHE A 1 316 ? 16.050 -0.108 7.704 1.00 92.94 316 PHE A CA 1
ATOM 2541 C C . PHE A 1 316 ? 16.824 1.070 7.102 1.00 92.94 316 PHE A C 1
ATOM 2543 O O . PHE A 1 316 ? 17.853 0.872 6.453 1.00 92.94 316 PHE A O 1
ATOM 2550 N N . THR A 1 317 ? 16.364 2.295 7.361 1.00 90.31 317 THR A N 1
ATOM 2551 C CA . THR A 1 317 ? 17.106 3.520 7.038 1.00 90.31 317 THR A CA 1
ATOM 2552 C C . THR A 1 317 ? 17.100 4.503 8.204 1.00 90.31 317 THR A C 1
ATOM 2554 O O . THR A 1 317 ? 16.249 4.430 9.088 1.00 90.31 317 THR A O 1
ATOM 2557 N N . LYS A 1 318 ? 18.065 5.424 8.216 1.00 90.44 318 LYS A N 1
ATOM 2558 C CA . LYS A 1 318 ? 18.171 6.453 9.252 1.00 90.44 318 LYS A CA 1
ATOM 2559 C C . LYS A 1 318 ? 17.593 7.768 8.762 1.00 90.44 318 LYS A C 1
ATOM 2561 O O . LYS A 1 318 ? 17.908 8.194 7.655 1.00 90.44 318 LYS A O 1
ATOM 2566 N N . SER A 1 319 ? 16.854 8.466 9.620 1.00 91.19 319 SER A N 1
ATOM 2567 C CA . SER A 1 319 ? 16.444 9.859 9.378 1.00 91.19 319 SER A CA 1
ATOM 2568 C C . SER A 1 319 ? 15.593 10.082 8.112 1.00 91.19 319 SER A C 1
ATOM 2570 O O . SER A 1 319 ? 15.651 11.149 7.490 1.00 91.19 319 SER A O 1
ATOM 2572 N N . ALA A 1 320 ? 14.807 9.087 7.691 1.00 92.88 320 ALA A N 1
ATOM 2573 C CA . ALA A 1 320 ? 13.869 9.220 6.577 1.00 92.88 320 ALA A CA 1
ATOM 2574 C C . ALA A 1 320 ? 12.495 9.764 6.985 1.00 92.88 320 ALA A C 1
ATOM 2576 O O . ALA A 1 320 ? 11.743 10.243 6.122 1.00 92.88 320 ALA A O 1
ATOM 2577 N N . GLY A 1 321 ? 12.185 9.727 8.282 1.00 93.38 321 GLY A N 1
ATOM 2578 C CA . GLY A 1 321 ? 10.876 10.005 8.847 1.00 93.38 321 GLY A CA 1
ATOM 2579 C C . GLY A 1 321 ? 9.777 9.089 8.297 1.00 93.38 321 GLY A C 1
ATOM 2580 O O . GLY A 1 321 ? 9.984 8.271 7.405 1.00 93.38 321 GLY A O 1
ATOM 2581 N N . HIS A 1 322 ? 8.549 9.292 8.772 1.00 93.31 322 HIS A N 1
ATOM 2582 C CA . HIS A 1 322 ? 7.405 8.447 8.398 1.00 93.31 322 HIS A CA 1
ATOM 2583 C C . HIS A 1 322 ? 7.067 8.464 6.896 1.00 93.31 322 HIS A C 1
ATOM 2585 O O . HIS A 1 322 ? 6.613 7.479 6.321 1.00 93.31 322 HIS A O 1
ATOM 2591 N N . ALA A 1 323 ? 7.266 9.607 6.232 1.00 90.75 323 ALA A N 1
ATOM 2592 C CA . ALA A 1 323 ? 6.839 9.801 4.846 1.00 90.75 323 ALA A CA 1
ATOM 2593 C C . ALA A 1 323 ? 7.929 9.509 3.798 1.00 90.75 323 ALA A C 1
ATOM 2595 O O . ALA A 1 323 ? 7.606 9.530 2.608 1.00 90.75 323 ALA A O 1
ATOM 2596 N N . PHE A 1 324 ? 9.185 9.284 4.212 1.00 94.44 324 PHE A N 1
ATOM 2597 C CA . PHE A 1 324 ? 10.327 8.970 3.337 1.00 94.44 324 PHE A CA 1
ATOM 2598 C C . PHE A 1 324 ? 10.596 9.990 2.214 1.00 94.44 324 PHE A C 1
ATOM 2600 O O . PHE A 1 324 ? 11.205 9.658 1.200 1.00 94.44 324 PHE A O 1
ATOM 2607 N N . LEU A 1 325 ? 10.176 11.253 2.365 1.00 91.06 325 LEU A N 1
ATOM 2608 C CA . LEU A 1 325 ? 10.180 12.235 1.265 1.00 91.06 325 LEU A CA 1
ATOM 2609 C C . LEU A 1 325 ? 11.562 12.468 0.634 1.00 91.06 325 LEU A C 1
ATOM 2611 O O . LEU A 1 325 ? 11.642 12.697 -0.570 1.00 91.06 325 LEU A O 1
ATOM 2615 N N . ASN A 1 326 ? 12.629 12.373 1.430 1.00 91.25 326 ASN A N 1
ATOM 2616 C CA . ASN A 1 326 ? 14.013 12.550 0.973 1.00 91.25 326 ASN A CA 1
ATOM 2617 C C . ASN A 1 326 ? 14.703 11.230 0.583 1.00 91.25 326 ASN A C 1
ATOM 2619 O O . ASN A 1 326 ? 15.858 11.251 0.180 1.00 91.25 326 ASN A O 1
ATOM 2623 N N . HIS A 1 327 ? 14.004 10.097 0.694 1.00 94.50 327 HIS A N 1
ATOM 2624 C CA . HIS A 1 327 ? 14.542 8.750 0.468 1.00 94.50 327 HIS A CA 1
ATOM 2625 C C . HIS A 1 327 ? 13.763 7.985 -0.614 1.00 94.50 327 HIS A C 1
ATOM 2627 O O . HIS A 1 327 ? 13.933 6.780 -0.770 1.00 94.50 327 HIS A O 1
ATOM 2633 N N . ILE A 1 328 ? 12.903 8.665 -1.383 1.00 94.00 328 ILE A N 1
ATOM 2634 C CA . ILE A 1 328 ? 12.058 8.022 -2.403 1.00 94.00 328 ILE A CA 1
ATOM 2635 C C . ILE A 1 328 ? 12.892 7.311 -3.473 1.00 94.00 328 ILE A C 1
ATOM 2637 O O . ILE A 1 328 ? 12.522 6.212 -3.881 1.00 94.00 328 ILE A O 1
ATOM 2641 N N . ASP A 1 329 ? 14.013 7.894 -3.907 1.00 93.50 329 ASP A N 1
ATOM 2642 C CA . ASP A 1 329 ? 14.879 7.253 -4.903 1.00 93.50 329 ASP A CA 1
ATOM 2643 C C . ASP A 1 329 ? 15.505 5.965 -4.366 1.00 93.50 329 ASP A C 1
ATOM 2645 O O . ASP A 1 329 ? 15.463 4.943 -5.046 1.00 93.50 329 ASP A O 1
ATOM 2649 N N . GLU A 1 330 ? 15.978 5.985 -3.120 1.00 95.00 330 GLU A N 1
ATOM 2650 C CA . GLU A 1 330 ? 16.527 4.810 -2.442 1.00 95.00 330 GLU A CA 1
ATOM 2651 C C . GLU A 1 330 ? 15.471 3.712 -2.249 1.00 95.00 330 GLU A C 1
ATOM 2653 O O . GLU A 1 330 ? 15.740 2.538 -2.516 1.00 95.00 330 GLU A O 1
ATOM 2658 N N . VAL A 1 331 ? 14.257 4.089 -1.828 1.00 96.69 331 VAL A N 1
ATOM 2659 C CA . VAL A 1 331 ? 13.112 3.171 -1.727 1.00 96.69 331 VAL A CA 1
ATOM 2660 C C . VAL A 1 331 ? 12.828 2.539 -3.087 1.00 96.69 331 VAL A C 1
ATOM 2662 O O . VAL A 1 331 ? 12.690 1.321 -3.174 1.00 96.69 331 VAL A O 1
ATOM 2665 N N . CYS A 1 332 ? 12.784 3.338 -4.159 1.00 97.19 332 CYS A N 1
ATOM 2666 C CA . CYS A 1 332 ? 12.543 2.834 -5.509 1.00 97.19 332 CYS A CA 1
ATOM 2667 C C . CYS A 1 332 ? 13.640 1.870 -5.964 1.00 97.19 332 CYS A C 1
ATOM 2669 O O . CYS A 1 332 ? 13.317 0.784 -6.435 1.00 97.19 332 CYS A O 1
ATOM 2671 N N . ASP A 1 333 ? 14.912 2.237 -5.806 1.00 96.94 333 ASP A N 1
ATOM 2672 C CA . ASP A 1 333 ? 16.049 1.418 -6.235 1.00 96.94 333 ASP A CA 1
ATOM 2673 C C . ASP A 1 333 ? 16.036 0.044 -5.558 1.00 96.94 333 ASP A C 1
ATOM 2675 O O . ASP A 1 333 ? 16.174 -0.989 -6.217 1.00 96.94 333 ASP A O 1
ATOM 2679 N N . LYS A 1 334 ? 15.819 0.020 -4.239 1.00 98.00 334 LYS A N 1
ATOM 2680 C CA . LYS A 1 334 ? 15.797 -1.218 -3.450 1.00 98.00 334 LYS A CA 1
ATOM 2681 C C . LYS A 1 334 ? 14.569 -2.058 -3.738 1.00 98.00 334 LYS A C 1
ATOM 2683 O O . LYS A 1 334 ? 14.698 -3.264 -3.917 1.00 98.00 334 LYS A O 1
ATOM 2688 N N . MET A 1 335 ? 13.400 -1.426 -3.813 1.00 98.50 335 MET A N 1
ATOM 2689 C CA . MET A 1 335 ? 12.154 -2.108 -4.138 1.00 98.50 335 MET A CA 1
ATOM 2690 C C . MET A 1 335 ? 12.231 -2.754 -5.520 1.00 98.50 335 MET A C 1
ATOM 2692 O O . MET A 1 335 ? 11.894 -3.922 -5.653 1.00 98.50 335 MET A O 1
ATOM 2696 N N . ILE A 1 336 ? 12.674 -2.018 -6.544 1.00 98.38 336 ILE A N 1
ATOM 2697 C CA . ILE A 1 336 ? 12.753 -2.526 -7.919 1.00 98.38 336 ILE A CA 1
ATOM 2698 C C . ILE A 1 336 ? 13.726 -3.699 -7.994 1.00 98.38 336 ILE A C 1
ATOM 2700 O O . ILE A 1 336 ? 13.353 -4.751 -8.504 1.00 98.38 336 ILE A O 1
ATOM 2704 N N . LYS A 1 337 ? 14.929 -3.547 -7.425 1.00 97.88 337 LYS A N 1
ATOM 2705 C CA . LYS A 1 337 ? 15.914 -4.630 -7.375 1.00 97.88 337 LYS A CA 1
ATOM 2706 C C . LYS A 1 337 ? 15.343 -5.876 -6.692 1.00 97.88 337 LYS A C 1
ATOM 2708 O O . LYS A 1 337 ? 15.468 -6.977 -7.210 1.00 97.88 337 LYS A O 1
ATOM 2713 N N . TRP A 1 338 ? 14.693 -5.700 -5.545 1.00 98.56 338 TRP A N 1
ATOM 2714 C CA . TRP A 1 338 ? 14.085 -6.808 -4.815 1.00 98.56 338 TRP A CA 1
ATOM 2715 C C . TRP A 1 338 ? 12.952 -7.469 -5.612 1.00 98.56 338 TRP A C 1
ATOM 2717 O O . TRP A 1 338 ? 12.869 -8.691 -5.661 1.00 98.56 338 TRP A O 1
ATOM 2727 N N . LEU A 1 339 ? 12.107 -6.687 -6.292 1.00 98.06 339 LEU A N 1
ATOM 2728 C CA . LEU A 1 339 ? 11.052 -7.231 -7.148 1.00 98.06 339 LEU A CA 1
ATOM 2729 C C . LEU A 1 339 ? 11.630 -8.052 -8.305 1.00 98.06 339 LEU A C 1
ATOM 2731 O O . LEU A 1 339 ? 11.136 -9.146 -8.541 1.00 98.06 339 LEU A O 1
ATOM 2735 N N . GLU A 1 340 ? 12.692 -7.582 -8.966 1.00 96.25 340 GLU A N 1
ATOM 2736 C CA . GLU A 1 340 ? 13.382 -8.321 -10.038 1.00 96.25 340 GLU A CA 1
ATOM 2737 C C . GLU A 1 340 ? 13.982 -9.655 -9.563 1.00 96.25 340 GLU A C 1
ATOM 2739 O O . GLU A 1 340 ? 14.078 -10.604 -10.340 1.00 96.25 340 GLU A O 1
ATOM 2744 N N . GLU A 1 341 ? 14.381 -9.746 -8.291 1.00 96.06 341 GLU A N 1
ATOM 2745 C CA . GLU A 1 341 ? 14.917 -10.973 -7.693 1.00 96.06 341 GLU A CA 1
ATOM 2746 C C . GLU A 1 341 ? 13.819 -11.975 -7.296 1.00 96.06 341 GLU A C 1
ATOM 2748 O O . GLU A 1 341 ? 14.070 -13.182 -7.272 1.00 96.06 341 GLU A O 1
ATOM 2753 N N . LYS A 1 342 ? 12.612 -11.500 -6.957 1.00 93.62 342 LYS A N 1
ATOM 2754 C CA . LYS A 1 342 ? 11.529 -12.347 -6.427 1.00 93.62 342 LYS A CA 1
ATOM 2755 C C . LYS A 1 342 ? 10.443 -12.693 -7.449 1.00 93.62 342 LYS A C 1
ATOM 2757 O O . LYS A 1 342 ? 9.820 -13.745 -7.291 1.00 93.62 342 LYS A O 1
ATOM 2762 N N . ILE A 1 343 ? 10.181 -11.819 -8.430 1.00 88.69 343 ILE A N 1
ATOM 2763 C CA . ILE A 1 343 ? 9.025 -11.852 -9.353 1.00 88.69 343 ILE A CA 1
ATOM 2764 C C . ILE A 1 343 ? 9.471 -11.684 -10.806 1.00 88.69 343 ILE A C 1
ATOM 2766 O O . ILE A 1 343 ? 9.055 -12.488 -11.669 1.00 88.69 343 ILE A O 1
#

Sequence (343 aa):
MIKCMGKKVEINIVDGVKLGEAIKGKIKDEQGTKDKFKIFFNRDSKDKNIFPKGVQYFLRIFRGNDGRKYKDHKIINRETGKITHEEKGERIFNMKKVNIKNSRGLNLVGDLYTVDSDKLVVMSHGFNYDRHEKNEKFSKIAKRLSEAGYNALPFDFSGSGESDDSPLTIANYTDDLKSVIKWAKDKGYKDVILFGASLGGLVSFLAYDKNIKAIVGLAPSTDKAESDWRDKHFSQEELKKFEEKGQINYASKGIRDYIVIDKQYIEERENLNQKKVLENINCPVLLFHSDDDKFVPMSVSENAVEIIGNKAELYFTKSAGHAFLNHIDEVCDKMIKWLEEKI

Radius of gyration: 25.03 Å; chains: 1; bounding box: 53×53×74 Å

pLDDT: mean 79.36, std 24.86, range [32.53, 98.94]